Protein AF-A0A6J0TND3-F1 (afdb_monomer)

Foldseek 3Di:
DVVVLVPQFAKDKDKDDAQAFVVVVVVVVFVVVLVVVQPDDDDFADKDWDFDFDFDDDPPDTDTDTDTDIDGDPCSPCVNVPGPDDGWDKDWLDGDDRRDIGITMMGTDNNNVVSVVVVLVPDDDDDDDDDDPQFDAPQSDPPHHTPGGDDDPPDDPVNVVVVVVVVVVVVVVVVVVSPDDDDDDDPPPPPDPPPDDDDPDPDDDDPDPDPPDDDDPVVVVVVVVDDDCVVVVVVVVVVVVVVVCVVPDDDDPVVVVVVCVVVVVVPPPDDDDDDDD

Structure (mmCIF, N/CA/C/O backbone):
data_AF-A0A6J0TND3-F1
#
_entry.id   AF-A0A6J0TND3-F1
#
loop_
_atom_site.group_PDB
_atom_site.id
_atom_site.type_symbol
_atom_site.label_atom_id
_atom_site.label_alt_id
_atom_site.label_comp_id
_atom_site.label_asym_id
_atom_site.label_entity_id
_atom_site.label_seq_id
_atom_site.pdbx_PDB_ins_code
_atom_site.Cartn_x
_atom_site.Cartn_y
_atom_site.Cartn_z
_atom_site.occupancy
_atom_site.B_iso_or_equiv
_atom_site.auth_seq_id
_atom_site.auth_comp_id
_atom_site.auth_asym_id
_atom_site.auth_atom_id
_atom_site.pdbx_PDB_model_num
ATOM 1 N N . MET A 1 1 ? -19.616 -8.309 20.570 1.00 55.22 1 MET A N 1
ATOM 2 C CA . MET A 1 1 ? -19.152 -7.112 19.820 1.00 55.22 1 MET A CA 1
ATOM 3 C C . MET A 1 1 ? -17.805 -6.545 20.271 1.00 55.22 1 MET A C 1
ATOM 5 O O . MET A 1 1 ? -16.967 -6.341 19.403 1.00 55.22 1 MET A O 1
ATOM 9 N N . ARG A 1 2 ? -17.527 -6.348 21.576 1.00 55.19 2 ARG A N 1
ATOM 10 C CA . ARG A 1 2 ? -16.163 -5.983 22.038 1.00 55.19 2 ARG A CA 1
ATOM 11 C C . ARG A 1 2 ? -15.095 -6.987 21.575 1.00 55.19 2 ARG A C 1
ATOM 13 O O . ARG A 1 2 ? -14.031 -6.568 21.141 1.00 55.19 2 ARG A O 1
ATOM 20 N 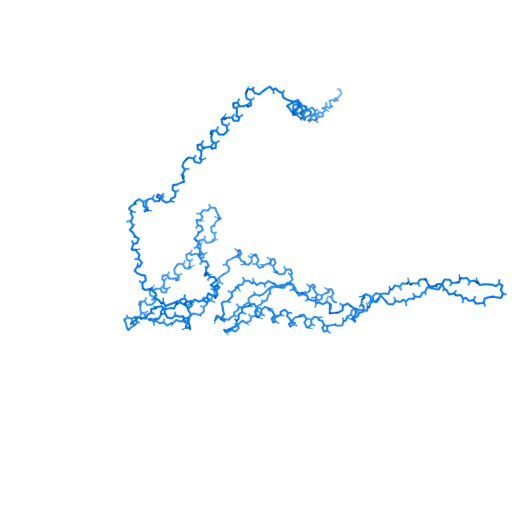N . SER A 1 3 ? -15.438 -8.280 21.556 1.00 60.22 3 SER A N 1
ATOM 21 C CA . SER A 1 3 ? -14.574 -9.345 21.025 1.00 60.22 3 SER A CA 1
ATOM 22 C C . SER A 1 3 ? -14.291 -9.211 19.517 1.00 60.22 3 SER A C 1
ATOM 24 O O . SER A 1 3 ? -13.149 -9.336 19.104 1.00 60.22 3 SER A O 1
ATOM 26 N N . ALA A 1 4 ? -15.277 -8.822 18.694 1.00 62.09 4 ALA A N 1
ATOM 27 C CA . ALA A 1 4 ? -15.072 -8.617 17.251 1.00 62.09 4 ALA A CA 1
ATOM 28 C C . ALA A 1 4 ? -14.119 -7.441 16.960 1.00 62.09 4 ALA A C 1
ATOM 30 O O . ALA A 1 4 ? -13.212 -7.553 16.140 1.00 62.09 4 ALA A O 1
ATOM 31 N N . LYS A 1 5 ? -14.256 -6.335 17.709 1.00 66.94 5 LYS A N 1
ATOM 32 C CA . LYS A 1 5 ? -13.323 -5.197 17.638 1.00 66.94 5 LYS A CA 1
ATOM 33 C C . LYS A 1 5 ? -11.923 -5.549 18.169 1.00 66.94 5 LYS A C 1
ATOM 35 O O . LYS A 1 5 ? -10.933 -4.957 17.739 1.00 66.94 5 LYS A O 1
ATOM 40 N N . ALA A 1 6 ? -11.836 -6.479 19.119 1.00 67.75 6 ALA A N 1
ATOM 41 C CA . ALA A 1 6 ? -10.575 -6.971 19.667 1.00 67.75 6 ALA A CA 1
ATOM 42 C C . ALA A 1 6 ? -9.864 -7.946 18.714 1.00 67.75 6 ALA A C 1
ATOM 44 O O . ALA A 1 6 ? -8.649 -7.853 18.571 1.00 67.75 6 ALA A O 1
ATOM 45 N N . GLY A 1 7 ? -10.613 -8.820 18.037 1.00 75.81 7 GLY A N 1
ATOM 46 C CA . GLY A 1 7 ? -10.072 -9.860 17.161 1.00 75.81 7 GLY A CA 1
ATOM 47 C C . GLY A 1 7 ? -9.572 -9.347 15.813 1.00 75.81 7 GLY A C 1
ATOM 48 O O . GLY A 1 7 ? -8.618 -9.891 15.269 1.00 75.81 7 GLY A O 1
ATOM 49 N N . LEU A 1 8 ? -10.151 -8.266 15.284 1.00 84.00 8 LEU A N 1
ATOM 50 C CA . LEU A 1 8 ? -9.802 -7.761 13.955 1.00 84.00 8 LEU A CA 1
ATOM 51 C C . LEU A 1 8 ? -8.632 -6.757 13.972 1.00 84.00 8 LEU A C 1
ATOM 53 O O . LEU A 1 8 ? -8.693 -5.679 13.383 1.00 84.00 8 LEU A O 1
ATOM 57 N N . GLN A 1 9 ? -7.569 -7.073 14.708 1.00 90.06 9 GLN A N 1
ATOM 58 C CA . GLN A 1 9 ? -6.402 -6.203 14.870 1.00 90.06 9 GLN A CA 1
ATOM 59 C C . GLN A 1 9 ? -5.159 -6.896 14.322 1.00 90.06 9 GLN A C 1
ATOM 61 O O . GLN A 1 9 ? -4.681 -7.868 14.895 1.00 90.06 9 GLN A O 1
ATOM 66 N N . GLY A 1 10 ? -4.600 -6.382 13.229 1.00 91.94 10 GLY A N 1
ATOM 67 C CA . GLY A 1 10 ? -3.456 -7.029 12.592 1.00 91.94 10 GLY A CA 1
ATOM 68 C C . GLY A 1 10 ? -3.106 -6.447 11.234 1.00 91.94 10 GLY A C 1
ATOM 69 O O . GLY A 1 10 ? -3.603 -5.384 10.864 1.00 91.94 10 GLY A O 1
ATOM 70 N N . LEU A 1 11 ? -2.230 -7.149 10.519 1.00 93.31 11 LEU A N 1
ATOM 71 C CA . LEU A 1 11 ? -1.933 -6.899 9.114 1.00 93.31 11 LEU A CA 1
ATOM 72 C C . LEU A 1 11 ? -2.541 -8.018 8.282 1.00 93.31 11 LEU A C 1
ATOM 74 O O . LEU A 1 11 ? -2.602 -9.162 8.728 1.00 93.31 11 LEU A O 1
ATOM 78 N N . PHE A 1 12 ? -2.951 -7.687 7.071 1.00 94.12 12 PHE A N 1
ATOM 79 C CA . PHE A 1 12 ? -3.437 -8.650 6.100 1.00 94.12 12 PHE A CA 1
ATOM 80 C C . PHE A 1 12 ? -3.076 -8.183 4.692 1.00 94.12 12 PHE A C 1
ATOM 82 O O . PHE A 1 12 ? -2.875 -6.994 4.433 1.00 94.12 12 PHE A O 1
ATOM 89 N N . ALA A 1 13 ? -2.949 -9.143 3.786 1.00 94.44 13 ALA A N 1
ATOM 90 C CA . ALA A 1 13 ? -2.630 -8.898 2.391 1.00 94.44 13 ALA A CA 1
ATOM 91 C C . ALA A 1 13 ? -3.914 -8.905 1.558 1.00 94.44 13 ALA A C 1
ATOM 93 O O . ALA A 1 13 ? -4.744 -9.800 1.695 1.00 94.44 13 ALA A O 1
ATOM 94 N N . VAL A 1 14 ? -4.056 -7.917 0.680 1.00 96.12 14 VAL A N 1
ATOM 95 C CA . VAL A 1 14 ? -5.139 -7.818 -0.302 1.00 96.12 14 VAL A CA 1
ATOM 96 C C . VAL A 1 14 ? -4.519 -7.739 -1.687 1.00 96.12 14 VAL A C 1
ATOM 98 O O . VAL A 1 14 ? -3.441 -7.178 -1.854 1.00 96.12 14 VAL A O 1
ATOM 101 N N . TYR A 1 15 ? -5.177 -8.291 -2.699 1.00 96.88 15 TYR A N 1
ATOM 102 C CA . TYR A 1 15 ? -4.744 -8.099 -4.077 1.00 96.88 15 TYR A CA 1
ATOM 103 C C . TYR A 1 15 ? -5.279 -6.769 -4.624 1.00 96.88 15 TYR A C 1
ATOM 105 O O . TYR A 1 15 ? -6.486 -6.531 -4.627 1.00 96.88 15 TYR A O 1
ATOM 113 N N . LYS A 1 16 ? -4.383 -5.904 -5.107 1.00 97.00 16 LYS A N 1
ATOM 114 C CA . LYS A 1 16 ? -4.737 -4.690 -5.847 1.00 97.00 16 LYS A CA 1
ATOM 115 C C . LYS A 1 16 ? -4.727 -4.989 -7.355 1.00 97.00 16 LYS A C 1
ATOM 117 O O . LYS A 1 16 ? -3.665 -5.346 -7.873 1.00 97.00 16 LYS A O 1
ATOM 122 N N . PRO A 1 17 ? -5.842 -4.777 -8.075 1.00 96.56 17 PRO A N 1
ATOM 123 C CA . PRO A 1 17 ? -5.871 -4.897 -9.530 1.00 96.56 17 PRO A CA 1
ATOM 124 C C . PRO A 1 17 ? -5.156 -3.720 -10.231 1.00 96.56 17 PRO A C 1
ATOM 126 O O . PRO A 1 17 ? -5.007 -2.638 -9.643 1.00 96.56 17 PRO A O 1
ATOM 129 N N . PRO A 1 18 ? -4.712 -3.902 -11.489 1.00 94.12 18 PRO A N 1
ATOM 130 C CA . PRO A 1 18 ? -4.129 -2.822 -12.283 1.00 94.12 18 PRO A CA 1
ATOM 131 C C . PRO A 1 18 ? -5.197 -1.781 -12.657 1.00 94.12 18 PRO A C 1
ATOM 133 O O . PRO A 1 18 ? -6.379 -2.091 -12.769 1.00 94.12 18 PRO A O 1
ATOM 136 N N . GLY A 1 19 ? -4.792 -0.525 -12.834 1.00 92.56 19 GLY A N 1
ATOM 137 C CA . GLY A 1 19 ? -5.674 0.586 -13.220 1.00 92.56 19 GLY A CA 1
ATOM 138 C C . GLY A 1 19 ? -6.470 1.217 -12.069 1.00 92.56 19 GLY A C 1
ATOM 139 O O . GLY A 1 19 ? -6.950 2.343 -12.205 1.00 92.56 19 GLY A O 1
ATOM 140 N N . VAL A 1 20 ? -6.556 0.553 -10.914 1.00 95.12 20 VAL A N 1
ATOM 141 C CA . VAL A 1 20 ? -7.251 1.055 -9.718 1.00 95.12 20 VAL A CA 1
ATOM 142 C C . VAL A 1 20 ? -6.274 1.805 -8.818 1.00 95.12 20 VAL A C 1
ATOM 144 O O . VAL A 1 20 ? -5.142 1.366 -8.610 1.00 95.12 20 VAL A O 1
ATOM 147 N N . TYR A 1 21 ? -6.683 2.943 -8.255 1.00 94.94 21 TYR A N 1
ATOM 148 C CA . TYR A 1 21 ? -5.844 3.679 -7.307 1.00 94.94 21 TYR A CA 1
ATOM 149 C C . TYR A 1 21 ? -5.906 3.033 -5.916 1.00 94.94 21 TYR A C 1
ATOM 151 O O . TYR A 1 21 ? -6.969 2.617 -5.461 1.00 94.94 21 TYR A O 1
ATOM 159 N N . TRP A 1 22 ? -4.778 2.945 -5.204 1.00 95.00 22 TRP A N 1
ATOM 160 C CA . TRP A 1 22 ? -4.697 2.195 -3.940 1.00 95.00 22 TRP A CA 1
ATOM 161 C C . TRP A 1 22 ? -5.676 2.687 -2.859 1.00 95.00 22 TRP A C 1
ATOM 163 O O . TRP A 1 22 ? -6.141 1.880 -2.053 1.00 95.00 22 TRP A O 1
ATOM 173 N N . LYS A 1 23 ? -6.028 3.986 -2.851 1.00 96.00 23 LYS A N 1
ATOM 174 C CA . LYS A 1 23 ? -7.028 4.530 -1.913 1.00 96.00 23 LYS A CA 1
ATOM 175 C C . LYS A 1 23 ? -8.395 3.888 -2.126 1.00 96.00 23 LYS A C 1
ATOM 177 O O . LYS A 1 23 ? -9.015 3.499 -1.151 1.00 96.00 23 LYS A O 1
ATOM 182 N N . GLN A 1 24 ? -8.803 3.667 -3.376 1.00 96.25 24 GLN A N 1
ATOM 183 C CA . GLN A 1 24 ? -10.081 3.019 -3.687 1.00 96.25 24 GLN A CA 1
ATOM 184 C C . GLN A 1 24 ? -10.129 1.583 -3.156 1.00 96.25 24 GLN A C 1
ATOM 186 O O . GLN A 1 24 ? -11.144 1.173 -2.609 1.00 96.25 24 GLN A O 1
ATOM 191 N N . VAL A 1 25 ? -9.025 0.830 -3.254 1.00 96.50 25 VAL A N 1
ATOM 192 C CA . VAL A 1 25 ? -8.945 -0.530 -2.689 1.00 96.50 25 VAL A CA 1
ATOM 193 C C . VAL A 1 25 ? -9.061 -0.497 -1.167 1.00 96.50 25 VAL A C 1
ATOM 195 O O . VAL A 1 25 ? -9.815 -1.275 -0.592 1.00 96.50 25 VAL A O 1
ATOM 198 N N . ARG A 1 26 ? -8.347 0.422 -0.506 1.00 95.88 26 ARG A N 1
ATOM 199 C CA . ARG A 1 26 ? -8.466 0.632 0.943 1.00 95.88 26 ARG A CA 1
ATOM 200 C C . ARG A 1 26 ? -9.912 0.966 1.323 1.00 95.88 26 ARG A C 1
ATOM 202 O O . ARG A 1 26 ? -10.461 0.327 2.208 1.00 95.88 26 ARG A O 1
ATOM 209 N N . ASP A 1 27 ? -10.529 1.922 0.643 1.00 95.38 27 ASP A N 1
ATOM 210 C CA . ASP A 1 27 ? -11.874 2.400 0.972 1.00 95.38 27 ASP A CA 1
ATOM 211 C C . ASP A 1 27 ? -12.929 1.314 0.716 1.00 95.38 27 ASP A C 1
ATOM 213 O O . ASP A 1 27 ? -13.843 1.129 1.517 1.00 95.38 27 ASP A O 1
ATOM 217 N N . ALA A 1 28 ? -12.763 0.511 -0.339 1.00 96.31 28 ALA A N 1
ATOM 218 C CA . ALA A 1 28 ? -13.595 -0.662 -0.599 1.00 96.31 28 ALA A CA 1
ATOM 219 C C . ALA A 1 28 ? -13.469 -1.720 0.511 1.00 96.31 28 ALA A C 1
ATOM 221 O O . ALA A 1 28 ? -14.466 -2.291 0.950 1.00 96.31 28 ALA A O 1
ATOM 222 N N . VAL A 1 29 ? -12.253 -1.975 1.001 1.00 95.19 29 VAL A N 1
ATOM 223 C CA . VAL A 1 29 ? -12.034 -2.902 2.120 1.00 95.19 29 VAL A CA 1
ATOM 224 C C . VAL A 1 29 ? -12.651 -2.356 3.409 1.00 95.19 29 VAL A C 1
ATOM 226 O O . VAL A 1 29 ? -13.331 -3.101 4.107 1.00 95.19 29 VAL A O 1
ATOM 229 N N . GLU A 1 30 ? -12.472 -1.068 3.712 1.00 94.56 30 GLU A N 1
ATOM 230 C CA . GLU A 1 30 ? -13.057 -0.439 4.902 1.00 94.56 30 GLU A CA 1
ATOM 231 C C . GLU A 1 30 ? -14.586 -0.485 4.870 1.00 94.56 30 GLU A C 1
ATOM 233 O O . GLU A 1 30 ? -15.213 -0.918 5.834 1.00 94.56 30 GLU A O 1
ATOM 238 N N . THR A 1 31 ? -15.194 -0.094 3.752 1.00 95.12 31 THR A N 1
ATOM 239 C CA . THR A 1 31 ? -16.656 -0.070 3.597 1.00 95.12 31 THR A CA 1
ATOM 240 C C . THR A 1 31 ? -17.272 -1.463 3.690 1.00 95.12 31 THR A C 1
ATOM 242 O O . THR A 1 31 ? -18.259 -1.638 4.409 1.00 95.12 31 THR A O 1
ATOM 245 N N . ASN A 1 32 ? -16.678 -2.471 3.045 1.00 94.69 32 ASN A N 1
ATOM 246 C CA . ASN A 1 32 ? -17.132 -3.859 3.161 1.00 94.69 32 ASN A CA 1
ATOM 247 C C . ASN A 1 32 ? -17.010 -4.372 4.597 1.00 94.69 32 ASN A C 1
ATOM 249 O O . ASN A 1 32 ? -17.949 -4.965 5.129 1.00 94.69 32 ASN A O 1
ATOM 253 N N . LEU A 1 33 ? -15.897 -4.064 5.262 1.00 91.62 33 LEU A N 1
ATOM 254 C CA . LEU A 1 33 ? -15.678 -4.454 6.645 1.00 91.62 33 LEU A CA 1
ATOM 255 C C . LEU A 1 33 ? -16.684 -3.792 7.595 1.00 91.62 33 LEU A C 1
ATOM 257 O O . LEU A 1 33 ? -17.251 -4.460 8.453 1.00 91.62 33 LEU A O 1
ATOM 261 N N . LEU A 1 34 ? -16.951 -2.494 7.434 1.00 92.00 34 LEU A N 1
ATOM 262 C CA . LEU A 1 34 ? -17.956 -1.776 8.219 1.00 92.00 34 LEU A CA 1
ATOM 263 C C . LEU A 1 34 ? -19.360 -2.331 7.973 1.00 92.00 34 LEU A C 1
ATOM 265 O O . LEU A 1 34 ? -20.126 -2.507 8.922 1.00 92.00 34 LEU A O 1
ATOM 269 N N . LYS A 1 35 ? -19.698 -2.648 6.719 1.00 92.56 35 LYS A N 1
ATOM 270 C CA . LYS A 1 35 ? -20.969 -3.285 6.362 1.00 92.56 35 LYS A CA 1
ATOM 271 C C . LYS A 1 35 ? -21.124 -4.623 7.080 1.00 92.56 35 LYS A C 1
ATOM 273 O O . LYS A 1 35 ? -22.164 -4.860 7.687 1.00 92.56 35 LYS A O 1
ATOM 278 N N . ASP A 1 36 ? -20.096 -5.465 7.067 1.00 91.44 36 ASP A N 1
ATOM 279 C CA . ASP A 1 36 ? -20.136 -6.778 7.711 1.00 91.44 36 ASP A CA 1
ATOM 280 C C . ASP A 1 36 ? -20.128 -6.683 9.242 1.00 91.44 36 ASP A C 1
ATOM 282 O O . ASP A 1 36 ? -20.901 -7.374 9.906 1.00 91.44 36 ASP A O 1
ATOM 286 N N . LEU A 1 37 ? -19.356 -5.760 9.821 1.00 87.88 37 LEU A N 1
ATOM 287 C CA . LEU A 1 37 ? -19.356 -5.505 11.264 1.00 87.88 37 LEU A CA 1
ATOM 288 C C . LEU A 1 37 ? -20.722 -5.022 11.775 1.00 87.88 37 LEU A C 1
ATOM 290 O O . LEU A 1 37 ? -21.135 -5.383 12.879 1.00 87.88 37 LEU A O 1
ATOM 294 N N . ASN A 1 38 ? -21.435 -4.230 10.975 1.00 88.56 38 ASN A N 1
ATOM 295 C CA . ASN A 1 38 ? -22.760 -3.722 11.321 1.00 88.56 38 ASN A CA 1
ATOM 296 C C . ASN A 1 38 ? -23.893 -4.744 11.106 1.00 88.56 38 ASN A C 1
ATOM 298 O O . ASN A 1 38 ? -24.977 -4.533 11.649 1.00 88.56 38 ASN A O 1
ATOM 302 N N . LYS A 1 39 ? -23.662 -5.850 10.377 1.00 88.88 39 LYS A N 1
ATOM 303 C CA . LYS A 1 39 ? -24.627 -6.964 10.256 1.00 88.88 39 LYS A CA 1
ATOM 304 C C . LYS A 1 39 ? -24.724 -7.809 11.530 1.00 88.88 39 LYS A C 1
ATOM 306 O O . LYS A 1 39 ? -25.725 -8.495 11.726 1.00 88.88 39 LYS A O 1
ATOM 311 N N . PHE A 1 40 ? -23.703 -7.802 12.392 1.00 84.88 40 PHE A N 1
ATOM 312 C CA . PHE A 1 40 ? -23.724 -8.595 13.624 1.00 84.88 40 PHE A CA 1
ATOM 313 C C . PHE A 1 40 ? -24.821 -8.130 14.593 1.00 84.88 40 PHE A C 1
ATOM 315 O O . PHE A 1 40 ? -25.139 -6.943 14.688 1.00 84.88 40 PHE A O 1
ATOM 322 N N . ARG A 1 41 ? -25.357 -9.078 15.378 1.00 75.62 41 ARG A N 1
ATOM 323 C CA . ARG A 1 41 ? -26.411 -8.813 16.369 1.00 75.62 41 ARG A CA 1
ATOM 324 C C . ARG A 1 41 ? -25.953 -7.760 17.383 1.00 75.62 41 ARG A C 1
ATOM 326 O O . ARG A 1 41 ? -24.905 -7.909 18.021 1.00 75.62 41 ARG A O 1
ATOM 333 N N . ARG A 1 42 ? -26.755 -6.702 17.527 1.00 77.19 42 ARG A N 1
ATOM 334 C CA . ARG A 1 42 ? -26.498 -5.613 18.475 1.00 77.19 42 ARG A CA 1
ATOM 335 C C . ARG A 1 42 ? -26.753 -6.078 19.917 1.00 77.19 42 ARG A C 1
ATOM 337 O O . ARG A 1 42 ? -27.648 -6.900 20.129 1.00 77.19 42 ARG A O 1
ATOM 344 N N . PRO A 1 43 ? -25.995 -5.575 20.908 1.00 77.69 43 PRO A N 1
ATOM 345 C CA . PRO A 1 43 ? -26.351 -5.728 22.312 1.00 77.69 43 PRO A CA 1
ATOM 346 C C . PRO A 1 43 ? -27.717 -5.085 22.565 1.00 77.69 43 PRO A C 1
ATOM 348 O O . PRO A 1 43 ? -28.059 -4.103 21.905 1.00 77.69 43 PRO A O 1
ATOM 351 N N . ALA A 1 44 ? -28.478 -5.623 23.518 1.00 78.25 44 ALA A N 1
ATOM 352 C CA . ALA A 1 44 ? -29.699 -4.967 23.969 1.00 78.25 44 ALA A CA 1
ATOM 353 C C . ALA A 1 44 ? -29.371 -3.560 24.519 1.00 78.25 44 ALA A C 1
ATOM 355 O O . ALA A 1 44 ? -28.307 -3.395 25.132 1.00 78.25 44 ALA A O 1
ATOM 356 N N . PRO A 1 45 ? -30.241 -2.559 24.287 1.00 82.12 45 PRO A N 1
ATOM 357 C CA . PRO A 1 45 ? -30.046 -1.210 24.807 1.00 82.12 45 PRO A CA 1
ATOM 358 C C . PRO A 1 45 ? -29.969 -1.236 26.334 1.00 82.12 45 PRO A C 1
ATOM 360 O O . PRO A 1 45 ? -30.615 -2.068 26.982 1.00 82.12 45 PRO A O 1
ATOM 363 N N . ARG A 1 46 ? -29.171 -0.336 26.923 1.00 84.25 46 ARG A N 1
ATOM 364 C CA . ARG A 1 46 ? -29.094 -0.228 28.382 1.00 84.25 46 ARG A CA 1
ATOM 365 C C . ARG A 1 46 ? -30.455 0.158 28.929 1.00 84.25 46 ARG A C 1
ATOM 367 O O . ARG A 1 46 ? -31.169 0.963 28.335 1.00 84.25 46 ARG A O 1
ATOM 374 N N . LYS A 1 47 ? -30.803 -0.408 30.073 1.00 86.00 47 LYS A N 1
ATOM 375 C CA . LYS A 1 47 ? -32.033 -0.071 30.774 1.00 86.00 47 LYS A CA 1
ATOM 376 C C . LYS A 1 47 ? -31.712 0.935 31.872 1.00 86.00 47 LYS A C 1
ATOM 378 O O . LYS A 1 47 ? -30.727 0.765 32.589 1.00 86.00 47 LYS A O 1
ATOM 383 N N . HIS A 1 48 ? -32.515 1.985 31.965 1.00 84.06 48 HIS A N 1
ATOM 384 C CA . HIS A 1 48 ? -32.475 2.941 33.062 1.00 84.06 48 HIS A CA 1
ATOM 385 C C . HIS A 1 48 ? -33.743 2.783 33.892 1.00 84.06 48 HIS A C 1
ATOM 387 O O . HIS A 1 48 ? -34.833 2.574 33.358 1.00 84.06 48 HIS A O 1
ATOM 393 N N . ILE A 1 49 ? -33.579 2.867 35.207 1.00 85.75 49 ILE A N 1
ATOM 394 C CA . ILE A 1 49 ? -34.695 2.855 36.143 1.00 85.75 49 ILE A CA 1
ATOM 395 C C . ILE A 1 49 ? -35.107 4.309 36.334 1.00 85.75 49 ILE A C 1
ATOM 397 O O . ILE A 1 49 ? -34.322 5.111 36.842 1.00 85.75 49 ILE A O 1
ATOM 401 N N . TYR A 1 50 ? -36.313 4.647 35.892 1.00 81.81 50 TYR A N 1
ATOM 402 C CA . TYR A 1 50 ? -36.917 5.949 36.137 1.00 81.81 50 TYR A CA 1
ATOM 403 C C . TYR A 1 50 ? -37.926 5.812 37.265 1.00 81.81 50 TYR A C 1
ATOM 405 O O . TYR A 1 50 ? -38.803 4.952 37.237 1.00 81.81 50 TYR A O 1
ATOM 413 N N . PHE A 1 51 ? -37.800 6.671 38.264 1.00 84.31 51 PHE A N 1
ATOM 414 C CA . PHE A 1 51 ? -38.770 6.777 39.340 1.00 84.31 51 PHE A CA 1
ATOM 415 C C . PHE A 1 51 ? -39.834 7.778 38.906 1.00 84.31 51 PHE A C 1
ATOM 417 O O . PHE A 1 51 ? -39.585 8.983 38.893 1.00 84.31 51 PHE A O 1
ATOM 424 N N . LEU A 1 52 ? -40.989 7.271 38.477 1.00 80.94 52 LEU A N 1
ATOM 425 C CA . LEU A 1 52 ? -42.107 8.104 38.054 1.00 80.94 52 LEU A CA 1
ATOM 426 C C . LEU A 1 52 ? -43.096 8.229 39.221 1.00 80.94 52 LEU A C 1
ATOM 428 O O . LEU A 1 52 ? -43.466 7.211 39.814 1.00 80.94 52 LEU A O 1
ATOM 432 N N . PRO A 1 53 ? -43.516 9.452 39.586 1.00 75.88 53 PRO A N 1
ATOM 433 C CA . PRO A 1 53 ? -44.573 9.635 40.567 1.00 75.88 53 PRO A CA 1
ATOM 434 C C . PRO A 1 53 ? -45.894 9.169 39.948 1.00 75.88 53 PRO A C 1
ATOM 436 O O . PRO A 1 53 ? -46.344 9.719 38.943 1.00 75.88 53 PRO A O 1
ATOM 439 N N . SER A 1 54 ? -46.502 8.144 40.537 1.00 66.62 54 SER A N 1
ATOM 440 C CA . SER A 1 54 ? -47.857 7.715 40.201 1.00 66.62 54 SER A CA 1
ATOM 441 C C . SER A 1 54 ? -48.807 8.236 41.276 1.00 66.62 54 SER A C 1
ATOM 443 O O . SER A 1 54 ? -48.538 8.118 42.472 1.00 66.62 54 SER A O 1
ATOM 445 N N . THR A 1 55 ? -49.895 8.879 40.863 1.00 63.66 55 THR A N 1
ATOM 446 C CA . THR A 1 55 ? -50.977 9.250 41.778 1.00 63.66 55 THR A CA 1
ATOM 447 C C . THR A 1 55 ? -51.956 8.093 41.831 1.00 63.66 55 THR A C 1
ATOM 449 O O . THR A 1 55 ? -52.630 7.825 40.835 1.00 63.66 55 THR A O 1
ATOM 452 N N . VAL A 1 56 ? -52.029 7.413 42.968 1.00 64.88 56 VAL A N 1
ATOM 453 C CA . VAL A 1 56 ? -53.085 6.434 43.230 1.00 64.88 56 VAL A CA 1
ATOM 454 C C . VAL A 1 56 ? -54.126 7.134 44.102 1.00 64.88 56 VAL A C 1
ATOM 456 O O . VAL A 1 56 ? -53.779 7.741 45.113 1.00 64.88 56 VAL A O 1
ATOM 459 N N . GLU A 1 57 ? -55.392 7.134 43.686 1.00 56.50 57 GLU A N 1
ATOM 460 C CA . GLU A 1 57 ? -56.479 7.722 44.478 1.00 56.50 57 GLU A CA 1
ATOM 461 C C . GLU A 1 57 ? -56.782 6.814 45.680 1.00 56.50 57 GLU A C 1
ATOM 463 O O . GLU A 1 57 ? -57.544 5.854 45.583 1.00 56.50 57 GLU A O 1
ATOM 468 N N . GLY A 1 58 ? -56.122 7.090 46.807 1.00 60.12 58 GLY A N 1
ATOM 469 C CA . GLY A 1 58 ? -56.448 6.542 48.123 1.00 60.12 58 GLY A CA 1
ATOM 470 C C . GLY A 1 58 ? -57.521 7.374 48.833 1.00 60.12 58 GLY A C 1
ATOM 471 O O . GLY A 1 58 ? -57.664 8.570 48.576 1.00 60.12 58 GLY A O 1
ATOM 472 N N . ALA A 1 59 ? -58.265 6.733 49.738 1.00 54.91 59 ALA A N 1
ATOM 473 C CA . ALA A 1 59 ? -59.488 7.247 50.364 1.00 54.91 59 ALA A CA 1
ATOM 474 C C . ALA A 1 59 ? -59.360 8.590 51.125 1.00 54.91 59 ALA A C 1
ATOM 476 O O . ALA A 1 59 ? -60.379 9.245 51.318 1.00 54.91 59 ALA A O 1
ATOM 477 N N . ASP A 1 60 ? -58.146 9.038 51.480 1.00 54.34 60 ASP A N 1
ATOM 478 C CA . ASP A 1 60 ? -57.904 10.233 52.314 1.00 54.34 60 ASP A CA 1
ATOM 479 C C . ASP A 1 60 ? -57.041 11.328 51.641 1.00 54.34 60 ASP A C 1
ATOM 481 O O . ASP A 1 60 ? -56.452 12.185 52.302 1.00 54.34 60 ASP A O 1
ATOM 485 N N . GLY A 1 61 ? -56.998 11.358 50.305 1.00 61.19 61 GLY A N 1
ATOM 486 C CA . GLY A 1 61 ? -56.292 12.386 49.529 1.00 61.19 61 GLY A CA 1
ATOM 487 C C . GLY A 1 61 ? -55.021 11.875 48.846 1.00 61.19 61 GLY A C 1
ATOM 488 O O . GLY A 1 61 ? -54.512 10.803 49.153 1.00 61.19 61 GLY A O 1
ATOM 489 N N . LYS A 1 62 ? -54.544 12.634 47.847 1.00 56.72 62 LYS A N 1
ATOM 490 C CA . LYS A 1 62 ? -53.517 12.223 46.868 1.00 56.72 62 LYS A CA 1
ATOM 491 C C . LYS A 1 62 ? -52.207 11.766 47.527 1.00 56.72 62 LYS A C 1
ATOM 493 O O . LYS A 1 62 ? -51.334 12.586 47.807 1.00 56.72 62 LYS A O 1
ATOM 498 N N . GLU A 1 63 ? -52.039 10.459 47.684 1.00 56.50 63 GLU A N 1
ATOM 499 C CA . GLU A 1 63 ? -50.784 9.840 48.102 1.00 56.50 63 GLU A CA 1
ATOM 500 C C . GLU A 1 63 ? -49.868 9.683 46.870 1.00 56.50 63 GLU A C 1
ATOM 502 O O . GLU A 1 63 ? -50.244 9.093 45.854 1.00 56.50 63 GLU A O 1
ATOM 507 N N . LEU A 1 64 ? -48.675 10.287 46.908 1.00 60.28 64 LEU A N 1
ATOM 508 C CA . LEU A 1 64 ? -47.698 10.216 45.815 1.00 60.28 64 LEU A CA 1
ATOM 509 C C . LEU A 1 64 ? -46.849 8.953 45.978 1.00 60.28 64 LEU A C 1
ATOM 511 O O . LEU A 1 64 ? -45.847 8.957 46.692 1.00 60.28 64 LEU A O 1
ATOM 515 N N . THR A 1 65 ? -47.225 7.869 45.302 1.00 66.50 65 THR A N 1
ATOM 516 C CA . THR A 1 65 ? -46.438 6.632 45.305 1.00 66.50 65 THR A CA 1
ATOM 517 C C . THR A 1 65 ? -45.419 6.665 44.166 1.00 66.50 65 THR A C 1
ATOM 519 O O . THR A 1 65 ? -45.765 6.767 42.986 1.00 66.50 65 THR A O 1
ATOM 522 N N . ILE A 1 66 ? -44.131 6.583 44.504 1.00 70.56 66 ILE A N 1
ATOM 523 C CA . ILE A 1 66 ? -43.047 6.536 43.517 1.00 70.56 66 ILE A CA 1
ATOM 524 C C . ILE A 1 66 ? -42.943 5.109 42.967 1.00 70.56 66 ILE A C 1
ATOM 526 O O . ILE A 1 66 ? -42.545 4.193 43.685 1.00 70.56 66 ILE A O 1
ATOM 530 N N . THR A 1 67 ? -43.254 4.912 41.684 1.00 76.19 67 THR A N 1
ATOM 531 C CA . THR A 1 67 ? -43.119 3.610 41.017 1.00 76.19 67 THR A CA 1
ATOM 532 C C . THR A 1 67 ? -41.849 3.586 40.173 1.00 76.19 67 THR A C 1
ATOM 534 O O . THR A 1 67 ? -41.656 4.394 39.260 1.00 76.19 67 THR A O 1
ATOM 537 N N . ALA A 1 68 ? -40.960 2.641 40.475 1.00 78.19 68 ALA A N 1
ATOM 538 C CA . ALA A 1 68 ? -39.766 2.393 39.678 1.00 78.19 68 ALA A CA 1
ATOM 539 C C . ALA A 1 68 ? -40.162 1.719 38.353 1.00 78.19 68 ALA A C 1
ATOM 541 O O . ALA A 1 68 ? -40.596 0.570 38.343 1.00 78.19 68 ALA A O 1
ATOM 542 N N . THR A 1 69 ? -40.015 2.430 37.235 1.00 79.00 69 THR A N 1
ATOM 543 C CA . THR A 1 69 ? -40.318 1.932 35.887 1.00 79.00 69 THR A CA 1
ATOM 544 C C . THR A 1 69 ? -39.015 1.687 35.135 1.00 79.00 69 THR A C 1
ATOM 546 O O . THR A 1 69 ? -38.160 2.568 35.029 1.00 79.00 69 THR A O 1
ATOM 549 N N . GLU A 1 70 ? -38.838 0.477 34.611 1.00 81.19 70 GLU A N 1
ATOM 550 C CA . GLU A 1 70 ? -37.662 0.123 33.820 1.00 81.19 70 GLU A CA 1
ATOM 551 C C . GLU A 1 70 ? -37.887 0.534 32.355 1.00 81.19 70 GLU A C 1
ATOM 553 O O . GLU A 1 70 ? -38.703 -0.061 31.653 1.00 81.19 70 GLU A O 1
ATOM 558 N N . GLN A 1 71 ? -37.165 1.551 31.878 1.00 80.50 71 GLN A N 1
ATOM 559 C CA . GLN A 1 71 ? -37.265 2.033 30.498 1.00 80.50 71 GLN A CA 1
ATOM 560 C C . GLN A 1 71 ? -35.935 1.835 29.767 1.00 80.50 71 GLN A C 1
ATOM 562 O O . GLN A 1 71 ? -34.852 2.099 30.295 1.00 80.50 71 GLN A O 1
ATOM 567 N N . SER A 1 72 ? -35.991 1.366 28.520 1.00 80.94 72 SER A N 1
ATOM 568 C CA . SER A 1 72 ? -34.799 1.275 27.675 1.00 80.94 72 SER A CA 1
ATOM 569 C C . SER A 1 72 ? -34.284 2.668 27.316 1.00 80.94 72 SER A C 1
ATOM 571 O O . SER A 1 72 ? -35.057 3.514 26.864 1.00 80.94 72 SER A O 1
ATOM 573 N N . SER A 1 73 ? -32.977 2.883 27.445 1.00 81.69 73 SER A N 1
ATOM 574 C CA . SER A 1 73 ? -32.307 4.104 27.008 1.00 81.69 73 SER A CA 1
ATOM 575 C C . SER A 1 73 ? -32.532 4.328 25.514 1.00 81.69 73 SER A C 1
ATOM 577 O O . SER A 1 73 ? -32.095 3.526 24.685 1.00 81.69 73 SER A O 1
ATOM 579 N N . LEU A 1 74 ? -33.184 5.436 25.160 1.00 83.06 74 LEU A N 1
ATOM 580 C CA . LEU A 1 74 ? -33.396 5.829 23.763 1.00 83.06 74 LEU A CA 1
ATOM 581 C C . LEU A 1 74 ? -32.076 6.135 23.040 1.00 83.06 74 LEU A C 1
ATOM 583 O O . LEU A 1 74 ? -31.998 5.981 21.824 1.00 83.06 74 LEU A O 1
ATOM 587 N N . VAL A 1 75 ? -31.027 6.507 23.783 1.00 82.44 75 VAL A N 1
ATOM 588 C CA . VAL A 1 75 ? -29.690 6.818 23.246 1.00 82.44 75 VAL A CA 1
ATOM 589 C C . VAL A 1 75 ? -29.068 5.607 22.548 1.00 82.44 75 VAL A C 1
ATOM 591 O O . VAL A 1 75 ? -28.416 5.754 21.517 1.00 82.44 75 VAL A O 1
ATOM 594 N N . ASP A 1 76 ? -29.310 4.406 23.074 1.00 79.44 76 ASP A N 1
ATOM 595 C CA . ASP A 1 76 ? -28.780 3.157 22.520 1.00 79.44 76 ASP A CA 1
ATOM 596 C C . ASP A 1 76 ? -29.678 2.572 21.411 1.00 79.44 76 ASP A C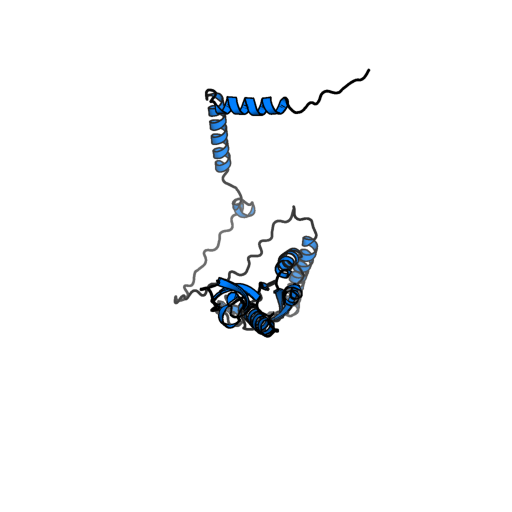 1
ATOM 598 O O . ASP A 1 76 ? -29.324 1.574 20.774 1.00 79.44 76 ASP A O 1
ATOM 602 N N . HIS A 1 77 ? -30.855 3.163 21.169 1.00 83.69 77 HIS A N 1
ATOM 603 C CA . HIS A 1 77 ? -31.807 2.654 20.190 1.00 83.69 77 HIS A CA 1
ATOM 604 C C . HIS A 1 77 ? -31.247 2.798 18.760 1.00 83.69 77 HIS A C 1
ATOM 606 O O . HIS A 1 77 ? -30.732 3.861 18.402 1.00 83.69 77 HIS A O 1
ATOM 612 N N . PRO A 1 78 ? -31.362 1.772 17.891 1.00 81.50 78 PRO A N 1
ATOM 613 C CA . PRO A 1 78 ? -30.745 1.767 16.562 1.00 81.50 78 PRO A CA 1
ATOM 614 C C . PRO A 1 78 ? -31.172 2.927 15.657 1.00 81.50 78 PRO A C 1
ATOM 616 O O . PRO A 1 78 ? -30.359 3.391 14.862 1.00 81.50 78 PRO A O 1
ATOM 619 N N . LEU A 1 79 ? -32.417 3.397 15.790 1.00 84.69 79 LEU A N 1
ATOM 620 C CA . LEU A 1 79 ? -32.941 4.529 15.014 1.00 84.69 79 LEU A CA 1
ATOM 621 C C . LEU A 1 79 ? -32.326 5.876 15.420 1.00 84.69 79 LEU A C 1
ATOM 623 O O . LEU A 1 79 ? -32.289 6.787 14.604 1.00 84.69 79 LEU A O 1
ATOM 627 N N . VAL A 1 80 ? -31.848 5.993 16.661 1.00 88.31 80 VAL A N 1
ATOM 628 C CA . VAL A 1 80 ? -31.263 7.228 17.202 1.00 88.31 80 VAL A CA 1
ATOM 629 C C . VAL A 1 80 ? -29.742 7.197 17.059 1.00 88.31 80 VAL A C 1
ATOM 631 O O . VAL A 1 80 ? -29.140 8.142 16.564 1.00 88.31 80 VAL A O 1
ATOM 634 N N . SER A 1 81 ? -29.116 6.084 17.450 1.00 83.31 81 SER A N 1
ATOM 635 C CA . SER A 1 81 ? -27.657 5.917 17.442 1.00 83.31 81 SER A CA 1
ATOM 636 C C . SER A 1 81 ? -27.075 5.674 16.042 1.00 83.31 81 SER A C 1
ATOM 638 O O . SER A 1 81 ? -25.911 5.979 15.785 1.00 83.31 81 SER A O 1
ATOM 640 N N . GLY A 1 82 ? -27.866 5.120 15.116 1.00 87.25 82 GLY A N 1
ATOM 641 C CA . GLY A 1 82 ? -27.399 4.768 13.777 1.00 87.25 82 GLY A CA 1
ATOM 642 C C . GLY A 1 82 ? -26.535 3.492 13.750 1.00 87.25 82 GLY A C 1
ATOM 643 O O . GLY A 1 82 ? -26.745 2.572 14.553 1.00 87.25 82 GLY A O 1
ATOM 644 N N . PRO A 1 83 ? -25.621 3.338 12.773 1.00 86.50 83 PRO A N 1
ATOM 645 C CA . PRO A 1 83 ? -24.711 2.195 12.698 1.00 86.50 83 PRO A CA 1
ATOM 646 C C . PRO A 1 83 ? -23.657 2.229 13.813 1.00 86.50 83 PRO A C 1
ATOM 648 O O . PRO A 1 83 ? -23.077 3.268 14.108 1.00 86.50 83 PRO A O 1
ATOM 651 N N . LEU A 1 84 ? -23.371 1.066 14.411 1.00 83.25 84 LEU A N 1
ATOM 652 C CA . LEU A 1 84 ? -22.447 0.953 15.550 1.00 83.25 84 LEU A CA 1
ATOM 653 C C . LEU A 1 84 ? -20.986 1.205 15.166 1.00 83.25 84 LEU A C 1
ATOM 655 O O . LEU A 1 84 ? -20.200 1.702 15.973 1.00 83.25 84 LEU A O 1
ATOM 659 N N . PHE A 1 85 ? -20.610 0.827 13.947 1.00 86.31 85 PHE A N 1
ATOM 660 C CA . PHE A 1 85 ? -19.285 1.062 13.393 1.00 86.31 85 PHE A CA 1
ATOM 661 C C . PHE A 1 85 ? -19.407 2.044 12.231 1.00 86.31 85 PHE A C 1
ATOM 663 O O . PHE A 1 85 ? -19.952 1.701 11.184 1.00 86.31 85 PHE A O 1
ATOM 670 N N . THR A 1 86 ? -18.902 3.262 12.425 1.00 87.62 86 THR A N 1
ATOM 671 C CA . THR A 1 86 ? -18.904 4.331 11.411 1.00 87.62 86 THR A CA 1
ATOM 672 C C . THR A 1 86 ? -17.560 4.490 10.717 1.00 87.62 86 THR A C 1
ATOM 674 O O . THR A 1 86 ? -17.511 4.830 9.543 1.00 87.62 86 THR A O 1
ATOM 677 N N . HIS A 1 87 ? -16.470 4.229 11.433 1.00 87.44 87 HIS A N 1
ATOM 678 C CA . HIS A 1 87 ? -15.107 4.356 10.935 1.00 87.44 87 HIS A CA 1
ATOM 679 C C . HIS A 1 87 ? -14.259 3.210 11.474 1.00 87.44 87 HIS A C 1
ATOM 681 O O . HIS A 1 87 ? -14.440 2.763 12.617 1.00 87.44 87 HIS A O 1
ATOM 687 N N . TRP A 1 88 ? -13.307 2.742 10.669 1.00 89.62 88 TRP A N 1
ATOM 688 C CA . TRP A 1 88 ? -12.364 1.726 11.102 1.00 89.62 88 TRP A CA 1
ATOM 689 C C . TRP A 1 88 ? -10.939 2.154 10.791 1.00 89.62 88 TRP A C 1
ATOM 691 O O . TRP A 1 88 ? -10.582 2.441 9.656 1.00 89.62 88 TRP A O 1
ATOM 701 N N . LYS A 1 89 ? -10.077 2.180 11.811 1.00 90.50 89 LYS A N 1
ATOM 702 C CA . LYS A 1 89 ? -8.691 2.610 11.623 1.00 90.50 89 LYS A CA 1
ATOM 703 C C . LYS A 1 89 ? -7.964 1.634 10.696 1.00 90.50 89 LYS A C 1
ATOM 705 O O . LYS A 1 89 ? -7.581 0.548 11.136 1.00 90.50 89 LYS A O 1
ATOM 710 N N . MET A 1 90 ? -7.737 2.049 9.452 1.00 93.12 90 MET A N 1
ATOM 711 C CA . MET A 1 90 ? -6.948 1.303 8.479 1.00 93.12 90 MET A CA 1
ATOM 712 C C . MET A 1 90 ? -5.651 2.021 8.118 1.00 93.12 90 MET A C 1
ATOM 714 O O . MET A 1 90 ? -5.628 3.222 7.860 1.00 93.12 90 MET A O 1
ATOM 718 N N . GLY A 1 91 ? -4.559 1.266 8.094 1.00 92.75 91 GLY A N 1
ATOM 719 C CA . GLY A 1 91 ? -3.250 1.703 7.631 1.00 92.75 91 GLY A CA 1
ATOM 720 C C . GLY A 1 91 ? -2.861 0.993 6.341 1.00 92.75 91 GLY A C 1
ATOM 721 O O . GLY A 1 91 ? -3.342 -0.101 6.051 1.00 92.75 91 GLY A O 1
ATOM 722 N N . VAL A 1 92 ? -1.961 1.614 5.587 1.00 93.25 92 VAL A N 1
ATOM 723 C CA . VAL A 1 92 ? -1.434 1.084 4.328 1.00 93.25 92 VAL A CA 1
ATOM 724 C C . VAL A 1 92 ? 0.072 0.926 4.465 1.00 93.25 92 VAL A C 1
ATOM 726 O O . VAL A 1 92 ? 0.740 1.875 4.869 1.00 93.25 92 VAL A O 1
ATOM 729 N N . GLY A 1 93 ? 0.599 -0.254 4.142 1.00 88.88 93 GLY A N 1
ATOM 730 C CA . GLY A 1 93 ? 2.038 -0.515 4.217 1.00 88.88 93 GLY A CA 1
ATOM 731 C C . GLY A 1 93 ? 2.811 0.081 3.045 1.00 88.88 93 GLY A C 1
ATOM 732 O O . GLY A 1 93 ? 3.707 0.898 3.237 1.00 88.88 93 GLY A O 1
ATOM 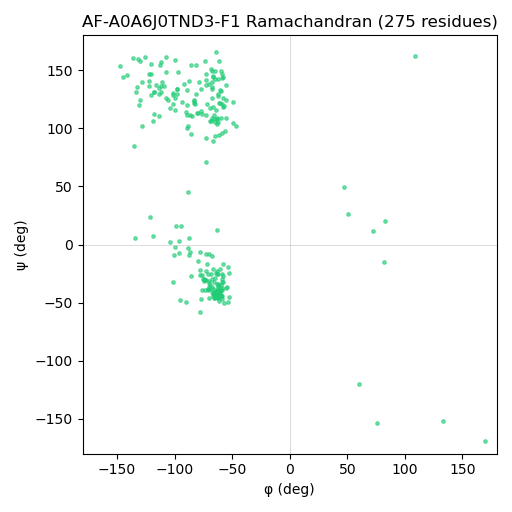733 N N . HIS A 1 94 ? 2.450 -0.304 1.821 1.00 88.25 94 HIS A N 1
ATOM 734 C CA . HIS A 1 94 ? 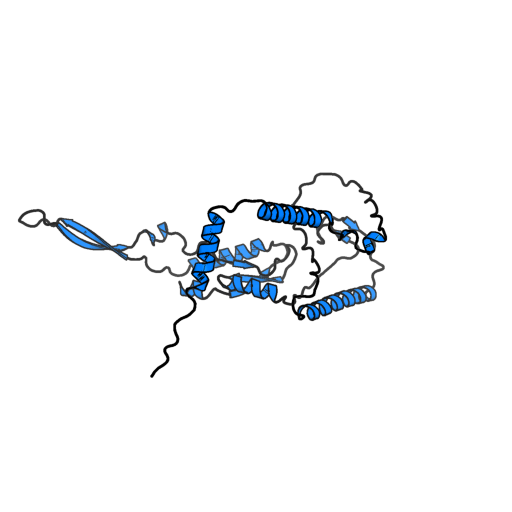3.062 0.218 0.601 1.00 88.25 94 HIS A CA 1
ATOM 735 C C . HIS A 1 94 ? 2.010 0.840 -0.305 1.00 88.25 94 HIS A C 1
ATOM 737 O O . HIS A 1 94 ? 0.952 0.253 -0.510 1.00 88.25 94 HIS A O 1
ATOM 743 N N . ARG A 1 95 ? 2.307 2.006 -0.879 1.00 91.19 95 ARG A N 1
ATOM 744 C CA . ARG A 1 95 ? 1.427 2.672 -1.840 1.00 91.19 95 ARG A CA 1
ATOM 745 C C . ARG A 1 95 ? 1.787 2.173 -3.232 1.00 91.19 95 ARG A C 1
ATOM 747 O O . ARG A 1 95 ? 2.799 2.571 -3.787 1.00 91.19 95 ARG A O 1
ATOM 754 N N . LEU A 1 96 ? 0.990 1.239 -3.742 1.00 91.69 96 LEU A N 1
ATOM 755 C CA . LEU A 1 96 ? 1.128 0.747 -5.108 1.00 91.69 96 LEU A CA 1
ATOM 756 C C . LEU A 1 96 ? 0.551 1.773 -6.093 1.00 91.69 96 LEU A C 1
ATOM 758 O O . LEU A 1 96 ? -0.575 2.247 -5.908 1.00 91.69 96 LEU A O 1
ATOM 762 N N . ASP A 1 97 ? 1.292 2.060 -7.162 1.00 90.44 97 ASP A N 1
ATOM 763 C CA . ASP A 1 97 ? 0.871 2.970 -8.229 1.00 90.44 97 ASP A CA 1
ATOM 764 C C . ASP A 1 97 ? -0.386 2.470 -8.935 1.00 90.44 97 ASP A C 1
ATOM 766 O O . ASP A 1 97 ? -0.672 1.268 -8.943 1.00 90.44 97 ASP A O 1
ATOM 770 N N . LYS A 1 98 ? -1.122 3.375 -9.589 1.00 91.38 98 LYS A N 1
ATOM 771 C CA . LYS A 1 98 ? -2.396 3.062 -10.256 1.00 91.38 98 LYS A CA 1
ATOM 772 C C . LYS A 1 98 ? -2.271 1.886 -11.230 1.00 91.38 98 LYS A C 1
ATOM 774 O O . LYS A 1 98 ? -3.090 0.975 -11.173 1.00 91.38 98 LYS A O 1
ATOM 779 N N . LYS A 1 99 ? -1.223 1.855 -12.058 1.00 89.75 99 LYS A N 1
ATOM 780 C CA . LYS A 1 99 ? -0.997 0.793 -13.057 1.00 89.75 99 LYS A CA 1
ATOM 781 C C . LYS A 1 99 ? -0.445 -0.505 -12.481 1.00 89.75 99 LYS A C 1
ATOM 783 O O . LYS A 1 99 ? -0.673 -1.567 -13.050 1.00 89.75 99 LYS A O 1
ATOM 788 N N . SER A 1 100 ? 0.255 -0.427 -11.353 1.00 91.94 100 SER A N 1
ATOM 789 C CA . SER A 1 100 ? 0.799 -1.614 -10.701 1.00 91.94 100 SER A CA 1
ATOM 790 C C . SER A 1 100 ? -0.319 -2.507 -10.153 1.00 91.94 100 SER A C 1
ATOM 792 O O . SER A 1 100 ? -1.387 -2.031 -9.758 1.00 91.94 100 SER A O 1
ATOM 794 N N . SER A 1 101 ? -0.067 -3.810 -10.119 1.00 94.81 101 SER A N 1
ATOM 795 C CA . SER A 1 101 ? -0.955 -4.799 -9.513 1.00 94.81 101 SER A CA 1
ATOM 796 C C . SER A 1 101 ? -0.160 -5.721 -8.599 1.00 94.81 101 SER A C 1
ATOM 798 O O . SER A 1 101 ? 1.062 -5.816 -8.726 1.00 94.81 101 SER A O 1
ATOM 800 N N . GLY A 1 102 ? -0.842 -6.383 -7.667 1.00 95.94 102 GLY A N 1
ATOM 801 C CA . GLY A 1 102 ? -0.213 -7.365 -6.789 1.00 95.94 102 GLY A CA 1
ATOM 802 C C . GLY A 1 102 ? -0.576 -7.198 -5.323 1.00 95.94 102 GLY A C 1
ATOM 803 O O . GLY A 1 102 ? -1.663 -6.734 -4.978 1.00 95.94 102 GLY A O 1
ATOM 804 N N . VAL A 1 103 ? 0.343 -7.626 -4.460 1.00 95.69 103 VAL A N 1
ATOM 805 C CA . VAL A 1 103 ? 0.128 -7.684 -3.014 1.00 95.69 103 VAL A CA 1
ATOM 806 C C . VAL A 1 103 ? 0.111 -6.278 -2.418 1.00 95.69 103 VAL A C 1
ATOM 808 O O . VAL A 1 103 ? 1.086 -5.531 -2.485 1.00 95.69 103 VAL A O 1
ATOM 811 N N . PHE A 1 104 ? -1.003 -5.940 -1.786 1.00 95.50 104 PHE A N 1
ATOM 812 C CA . PHE A 1 104 ? -1.255 -4.682 -1.110 1.00 95.50 104 PHE A CA 1
ATOM 813 C C . PHE A 1 104 ? -1.512 -4.950 0.371 1.00 95.50 104 PHE A C 1
ATOM 815 O O . PHE A 1 104 ? -2.544 -5.495 0.763 1.00 95.50 104 PHE A O 1
ATOM 822 N N . VAL A 1 105 ? -0.530 -4.606 1.203 1.00 94.62 105 VAL A N 1
ATOM 823 C CA . VAL A 1 105 ? -0.584 -4.865 2.646 1.00 94.62 105 VAL A CA 1
ATOM 824 C C . VAL A 1 105 ? -1.366 -3.758 3.342 1.00 94.62 105 VAL A C 1
ATOM 826 O O . VAL A 1 105 ? -0.987 -2.582 3.291 1.00 94.62 105 VAL A O 1
ATOM 829 N N . LEU A 1 106 ? -2.428 -4.159 4.032 1.00 95.25 106 LEU A N 1
ATOM 830 C CA . LEU A 1 106 ? -3.264 -3.307 4.864 1.00 95.25 106 LEU A CA 1
ATOM 831 C C . LEU A 1 106 ? -3.102 -3.687 6.332 1.00 95.25 106 LEU A C 1
ATOM 833 O O . LEU A 1 106 ? -2.766 -4.819 6.676 1.00 95.25 106 LEU A O 1
ATOM 837 N N . ALA A 1 107 ? -3.361 -2.730 7.214 1.00 94.81 107 ALA A N 1
ATOM 838 C CA . ALA A 1 107 ? -3.406 -2.975 8.644 1.00 94.81 107 ALA A CA 1
ATOM 839 C C . ALA A 1 107 ? -4.697 -2.446 9.252 1.00 94.81 107 ALA A C 1
ATOM 841 O O . ALA A 1 107 ? -5.133 -1.348 8.926 1.00 94.81 107 ALA A O 1
ATOM 842 N N . ALA A 1 108 ? -5.270 -3.206 10.176 1.00 93.44 108 ALA A N 1
ATOM 843 C CA . ALA A 1 108 ? -6.510 -2.893 10.868 1.00 93.44 108 ALA A CA 1
ATOM 844 C C . ALA A 1 108 ? -6.260 -2.598 12.355 1.00 93.44 108 ALA A C 1
ATOM 846 O O . ALA A 1 108 ? -5.521 -3.311 13.045 1.00 93.44 108 ALA A O 1
ATOM 847 N N . GLY A 1 109 ? -6.906 -1.552 12.873 1.00 91.06 109 GLY A N 1
ATOM 848 C CA . GLY A 1 109 ? -6.931 -1.220 14.294 1.00 91.06 109 GLY A CA 1
ATOM 849 C C . GLY A 1 109 ? -5.537 -0.964 14.870 1.00 91.06 109 GLY A C 1
ATOM 850 O O . GLY A 1 109 ? -4.825 -0.059 14.439 1.00 91.06 109 GLY A O 1
ATOM 851 N N . LYS A 1 110 ? -5.129 -1.760 15.868 1.00 89.25 110 LYS A N 1
ATOM 852 C CA . LYS A 1 110 ? -3.792 -1.647 16.482 1.00 89.25 110 LYS A CA 1
ATOM 853 C C . LYS A 1 110 ? -2.663 -2.135 15.566 1.00 89.25 110 LYS A C 1
ATOM 855 O O . LYS A 1 110 ? -1.514 -1.757 15.788 1.00 89.25 110 LYS A O 1
ATOM 860 N N . GLY A 1 111 ? -2.977 -2.901 14.517 1.00 88.31 111 GLY A N 1
ATOM 861 C CA . GLY A 1 111 ? -2.006 -3.359 13.522 1.00 88.31 111 GLY A CA 1
ATOM 862 C C . GLY A 1 111 ? -1.310 -2.217 12.780 1.00 88.31 111 GLY A C 1
ATOM 863 O O . GLY A 1 111 ? -0.202 -2.399 12.291 1.00 88.31 111 GLY A O 1
ATOM 864 N N . THR A 1 112 ? -1.888 -1.009 12.759 1.00 90.56 112 THR A N 1
ATOM 865 C CA . THR A 1 112 ? -1.240 0.152 12.132 1.00 90.56 112 THR A CA 1
ATOM 866 C C . THR A 1 112 ? 0.085 0.524 12.793 1.00 90.56 112 THR A C 1
ATOM 868 O O . THR A 1 112 ? 0.926 1.119 12.136 1.00 90.56 112 THR A O 1
ATOM 871 N N . LYS A 1 113 ? 0.286 0.188 14.077 1.00 90.19 113 LYS A N 1
ATOM 872 C CA . LYS A 1 113 ? 1.574 0.401 14.759 1.00 90.19 113 LYS A CA 1
ATOM 873 C C . LYS A 1 113 ? 2.662 -0.493 14.163 1.00 90.19 113 LYS A C 1
ATOM 875 O O . LYS A 1 113 ? 3.730 -0.003 13.830 1.00 90.19 113 LYS A O 1
ATOM 880 N N . LYS A 1 114 ? 2.322 -1.758 13.898 1.00 89.12 114 LYS A N 1
ATOM 881 C CA . LYS A 1 114 ? 3.225 -2.729 13.272 1.00 89.12 114 LYS A CA 1
ATOM 882 C C . LYS A 1 114 ? 3.636 -2.339 11.849 1.00 89.12 114 LYS A C 1
ATOM 884 O O . LYS A 1 114 ? 4.681 -2.775 11.398 1.00 89.12 114 LYS A O 1
ATOM 889 N N . LEU A 1 115 ? 2.861 -1.511 11.136 1.00 89.62 115 LEU A N 1
ATOM 890 C CA . LEU A 1 115 ? 3.288 -0.996 9.825 1.00 89.62 115 LEU A CA 1
ATOM 891 C C . LEU A 1 115 ? 4.548 -0.134 9.920 1.00 89.62 115 LEU A C 1
ATOM 893 O O . LEU A 1 115 ? 5.350 -0.156 8.992 1.00 89.62 115 LEU A O 1
ATOM 897 N N . VAL A 1 116 ? 4.713 0.608 11.019 1.00 85.75 116 VAL A N 1
ATOM 898 C CA . VAL A 1 116 ? 5.915 1.414 11.260 1.00 85.75 116 VAL A CA 1
ATOM 899 C C . VAL A 1 116 ? 7.113 0.488 11.436 1.00 85.75 116 VAL A C 1
ATOM 901 O O . VAL A 1 116 ? 8.118 0.661 10.757 1.00 85.75 116 VAL A O 1
ATOM 904 N N . ASP A 1 117 ? 6.956 -0.562 12.242 1.00 86.69 117 ASP A N 1
ATOM 905 C CA . ASP A 1 117 ? 7.990 -1.578 12.452 1.00 86.69 117 ASP A CA 1
ATOM 906 C C . ASP A 1 117 ? 8.336 -2.302 11.140 1.00 86.69 117 ASP A C 1
ATOM 908 O O . ASP A 1 117 ? 9.505 -2.447 10.799 1.00 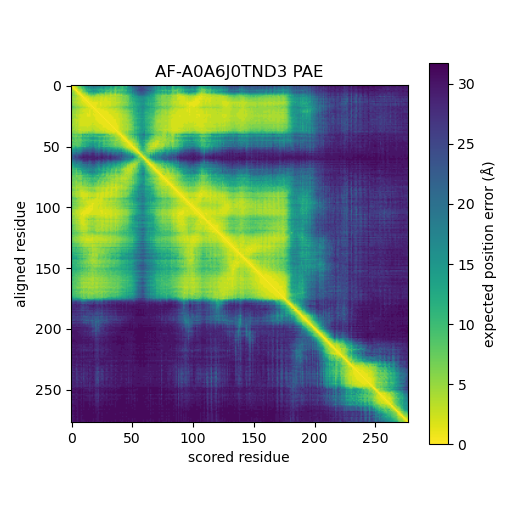86.69 117 ASP A O 1
ATOM 912 N N . CYS A 1 118 ? 7.329 -2.687 10.345 1.00 85.38 118 CYS A N 1
ATOM 913 C CA . CYS A 1 118 ? 7.527 -3.295 9.028 1.00 85.38 118 CYS A CA 1
ATOM 914 C C . CYS A 1 118 ? 8.239 -2.359 8.041 1.00 85.38 118 CYS A C 1
ATOM 916 O O . CYS A 1 118 ? 8.973 -2.825 7.171 1.00 85.38 118 CYS A O 1
ATOM 918 N N . HIS A 1 119 ? 7.999 -1.050 8.138 1.00 82.88 119 HIS A N 1
ATOM 919 C CA . HIS A 1 119 ? 8.683 -0.061 7.315 1.00 82.88 119 HIS A CA 1
ATOM 920 C C . HIS A 1 119 ? 10.157 0.059 7.716 1.00 82.88 119 HIS A C 1
ATOM 922 O O . HIS A 1 119 ? 11.023 -0.004 6.845 1.00 82.88 119 HIS A O 1
ATOM 928 N N . SER A 1 120 ? 10.433 0.150 9.019 1.00 80.19 120 SER A N 1
ATOM 929 C CA . SER A 1 120 ? 11.789 0.199 9.578 1.00 80.19 120 SER A CA 1
ATOM 930 C C . SER A 1 120 ? 12.578 -1.094 9.351 1.00 80.19 120 SER A C 1
ATOM 932 O O . SER A 1 120 ? 13.795 -1.051 9.222 1.00 80.19 120 SER A O 1
ATOM 934 N N . ALA A 1 121 ? 11.901 -2.241 9.254 1.00 82.00 121 ALA A N 1
ATOM 935 C CA . ALA A 1 121 ? 12.523 -3.534 8.969 1.00 82.00 121 ALA A CA 1
ATOM 936 C C . ALA A 1 121 ? 12.999 -3.692 7.512 1.00 82.00 121 ALA A C 1
ATOM 938 O O . ALA A 1 121 ? 13.646 -4.687 7.199 1.00 82.00 121 ALA A O 1
ATOM 939 N N . HIS A 1 122 ? 12.672 -2.751 6.614 1.00 76.56 122 HIS A N 1
ATOM 940 C CA . HIS A 1 122 ? 13.119 -2.746 5.216 1.00 76.56 122 HIS A CA 1
ATOM 941 C C . HIS A 1 122 ? 12.958 -4.096 4.491 1.00 76.56 122 HIS A C 1
ATOM 943 O O . HIS A 1 122 ? 13.873 -4.577 3.823 1.00 76.56 122 HIS A O 1
ATOM 949 N N . PHE A 1 123 ? 11.770 -4.705 4.589 1.00 82.94 123 PHE A N 1
ATOM 950 C CA . PHE A 1 123 ? 11.501 -5.986 3.933 1.00 82.94 123 PHE A CA 1
ATOM 951 C C . PHE A 1 123 ? 11.779 -5.954 2.428 1.00 82.94 123 PHE A C 1
ATOM 953 O O . PHE A 1 123 ? 11.373 -5.024 1.721 1.00 82.94 123 PHE A O 1
ATOM 960 N N . THR A 1 124 ? 12.410 -7.020 1.935 1.00 85.81 124 THR A N 1
ATOM 961 C CA . THR A 1 124 ? 12.629 -7.241 0.506 1.00 85.81 124 THR A CA 1
ATOM 962 C C . THR A 1 124 ? 11.290 -7.322 -0.221 1.00 85.81 124 THR A C 1
ATOM 964 O O . THR A 1 124 ? 10.367 -8.013 0.209 1.00 85.81 124 THR A O 1
ATOM 967 N N . ARG A 1 125 ? 11.181 -6.601 -1.339 1.00 87.00 125 ARG A N 1
ATOM 968 C CA . ARG A 1 125 ? 9.992 -6.592 -2.194 1.00 87.00 125 ARG A CA 1
ATOM 969 C C . ARG A 1 125 ? 10.364 -7.113 -3.569 1.00 87.00 125 ARG A C 1
ATOM 971 O O . ARG A 1 125 ? 11.327 -6.637 -4.166 1.00 87.00 125 ARG A O 1
ATOM 978 N N . THR A 1 126 ? 9.572 -8.050 -4.066 1.00 91.31 126 THR A N 1
ATOM 979 C CA . THR A 1 126 ? 9.770 -8.662 -5.379 1.00 91.31 126 THR A CA 1
ATOM 980 C C . THR A 1 126 ? 8.727 -8.120 -6.341 1.00 91.31 126 THR A C 1
ATOM 982 O O . THR A 1 126 ? 7.529 -8.213 -6.079 1.00 91.31 126 THR A O 1
ATOM 985 N N . TYR A 1 127 ? 9.184 -7.566 -7.461 1.00 91.50 127 TYR A N 1
ATOM 986 C CA . TYR A 1 127 ? 8.326 -7.023 -8.509 1.00 91.50 127 TYR A CA 1
ATOM 987 C C . TYR A 1 127 ? 8.615 -7.727 -9.829 1.00 91.50 127 TYR A C 1
ATOM 989 O O . TYR A 1 127 ? 9.768 -7.992 -10.157 1.00 91.50 127 TYR A O 1
ATOM 997 N N . THR A 1 128 ? 7.565 -7.997 -10.603 1.00 93.94 128 THR A N 1
ATOM 998 C CA . THR A 1 128 ? 7.699 -8.385 -12.011 1.00 93.94 128 THR A CA 1
ATOM 999 C C . THR A 1 128 ? 7.429 -7.153 -12.858 1.00 93.94 128 THR A C 1
ATOM 1001 O O . THR A 1 128 ? 6.324 -6.613 -12.823 1.00 93.94 128 THR A O 1
ATOM 1004 N N . VAL A 1 129 ? 8.439 -6.691 -13.591 1.00 91.00 129 VAL A N 1
ATOM 1005 C CA . VAL A 1 129 ? 8.361 -5.476 -14.410 1.00 91.00 129 VAL A CA 1
ATOM 1006 C C . VAL A 1 129 ? 8.357 -5.865 -15.882 1.00 91.00 129 VAL A C 1
ATOM 1008 O O . VAL A 1 129 ? 9.128 -6.723 -16.306 1.00 91.00 129 VAL A O 1
ATOM 1011 N N . ARG A 1 130 ? 7.485 -5.229 -16.665 1.00 90.81 130 ARG A N 1
ATOM 1012 C CA . ARG A 1 130 ? 7.486 -5.301 -18.128 1.00 90.81 130 ARG A CA 1
ATOM 1013 C C . ARG A 1 130 ? 7.735 -3.901 -18.666 1.00 90.81 130 ARG A C 1
ATOM 1015 O O . ARG A 1 130 ? 7.094 -2.958 -18.210 1.00 90.81 130 ARG A O 1
ATOM 1022 N N . GLY A 1 131 ? 8.665 -3.781 -19.603 1.00 90.00 131 GLY A N 1
ATOM 1023 C CA . GLY A 1 131 ? 9.041 -2.514 -20.222 1.00 90.00 131 GLY A CA 1
ATOM 1024 C C . GLY A 1 131 ? 9.044 -2.622 -21.741 1.00 90.00 131 GLY A C 1
ATOM 1025 O O . GLY A 1 131 ? 9.151 -3.717 -22.291 1.00 90.00 131 GLY A O 1
ATOM 1026 N N . LEU A 1 132 ? 8.919 -1.473 -22.400 1.00 91.06 132 LEU A N 1
ATOM 1027 C CA . LEU A 1 132 ? 9.049 -1.325 -23.847 1.00 91.06 132 LEU A CA 1
ATOM 1028 C C . LEU A 1 132 ? 10.317 -0.520 -24.132 1.00 91.06 132 LEU A C 1
ATOM 1030 O O . LEU A 1 132 ? 10.521 0.535 -23.533 1.00 91.06 132 LEU A O 1
ATOM 1034 N N . PHE A 1 133 ? 11.160 -1.005 -25.040 1.00 92.44 133 PHE A N 1
ATOM 1035 C CA . PHE A 1 133 ? 12.365 -0.286 -25.452 1.00 92.44 133 PHE A CA 1
ATOM 1036 C C . PHE A 1 133 ? 12.054 0.791 -26.498 1.00 92.44 133 PHE A C 1
ATOM 1038 O O . PHE A 1 133 ? 11.065 0.702 -27.225 1.00 92.44 133 PHE A O 1
ATOM 1045 N N . GLY A 1 134 ? 12.903 1.821 -26.568 1.00 92.25 134 GLY A N 1
ATOM 1046 C CA . GLY A 1 134 ? 12.788 2.895 -27.561 1.00 92.25 134 GLY A CA 1
ATOM 1047 C C . GLY A 1 134 ? 11.636 3.877 -27.326 1.00 92.25 134 GLY A C 1
ATOM 1048 O O . GLY A 1 134 ? 11.325 4.670 -28.212 1.00 92.25 134 GLY A O 1
ATOM 1049 N N . LYS A 1 135 ? 10.984 3.836 -26.156 1.00 92.75 135 LYS A N 1
ATOM 1050 C CA . LYS A 1 135 ? 9.902 4.750 -25.771 1.00 92.75 135 LYS A CA 1
ATOM 1051 C C . LYS A 1 135 ? 10.161 5.311 -24.374 1.00 92.75 135 LYS A C 1
ATOM 1053 O O . LYS A 1 135 ? 10.192 4.550 -23.411 1.00 92.75 135 LYS A O 1
ATOM 1058 N N . ALA A 1 136 ? 10.281 6.629 -24.262 1.00 92.75 136 ALA A N 1
ATOM 1059 C CA . ALA A 1 136 ? 10.349 7.335 -22.989 1.00 92.75 136 ALA A CA 1
ATOM 1060 C C . ALA A 1 136 ? 9.109 8.216 -22.811 1.00 92.75 136 ALA A C 1
ATOM 1062 O O . ALA A 1 136 ? 8.738 8.990 -23.697 1.00 92.75 136 ALA A O 1
ATOM 1063 N N . THR A 1 137 ? 8.462 8.091 -21.660 1.00 92.88 137 THR A N 1
ATOM 1064 C CA . THR A 1 137 ? 7.263 8.851 -21.285 1.00 92.88 137 THR A CA 1
ATOM 1065 C C . THR A 1 137 ? 7.521 9.661 -20.026 1.00 92.88 137 THR A C 1
ATOM 1067 O O . THR A 1 137 ? 8.340 9.247 -19.208 1.00 92.88 137 THR A O 1
ATOM 1070 N N . ASP A 1 138 ? 6.771 10.738 -19.834 1.00 92.06 138 ASP A N 1
ATOM 1071 C CA . ASP A 1 138 ? 6.806 11.590 -18.637 1.00 92.06 138 ASP A CA 1
ATOM 1072 C C . ASP A 1 138 ? 6.615 10.835 -17.319 1.00 92.06 138 ASP A C 1
ATOM 1074 O O . ASP A 1 138 ? 7.450 10.936 -16.423 1.00 92.06 138 ASP A O 1
ATOM 1078 N N . ASP A 1 139 ? 5.585 9.999 -17.240 1.00 86.50 139 ASP A N 1
ATOM 1079 C CA . ASP A 1 139 ? 5.201 9.301 -16.011 1.00 86.50 139 ASP A CA 1
ATOM 1080 C C . ASP A 1 139 ? 5.802 7.890 -15.913 1.00 86.50 139 ASP A C 1
ATOM 1082 O O . ASP A 1 139 ? 5.300 7.043 -15.170 1.00 86.50 139 ASP A O 1
ATOM 1086 N N . PHE A 1 140 ? 6.827 7.586 -16.723 1.00 84.50 140 PHE A N 1
ATOM 1087 C CA . PHE A 1 140 ? 7.437 6.246 -16.846 1.00 84.50 140 PHE A CA 1
ATOM 1088 C C . PHE A 1 140 ? 6.423 5.114 -17.087 1.00 84.50 140 PHE A C 1
ATOM 1090 O O . PHE A 1 140 ? 6.638 3.955 -16.727 1.00 84.50 140 PHE A O 1
ATOM 1097 N N . SER A 1 141 ? 5.286 5.458 -17.685 1.00 84.12 141 SER A N 1
ATOM 1098 C CA . SER A 1 141 ? 4.133 4.594 -17.822 1.00 84.12 141 SER A CA 1
ATOM 1099 C C . SER A 1 141 ? 3.798 4.399 -19.298 1.00 84.12 141 SER A C 1
ATOM 1101 O O . SER A 1 141 ? 3.952 5.299 -20.112 1.00 84.12 141 SER A O 1
ATOM 1103 N N . ASP A 1 142 ? 3.294 3.228 -19.669 1.00 84.38 142 ASP A N 1
ATOM 1104 C CA . ASP A 1 142 ? 3.009 2.865 -21.066 1.00 84.38 142 ASP A CA 1
ATOM 1105 C C . ASP A 1 142 ? 2.090 3.854 -21.817 1.00 84.38 142 ASP A C 1
ATOM 1107 O O . ASP A 1 142 ? 2.315 4.119 -23.001 1.00 84.38 142 ASP A O 1
ATOM 1111 N N . THR A 1 143 ? 1.095 4.424 -21.131 1.00 86.06 143 THR A N 1
ATOM 1112 C CA . THR A 1 143 ? 0.146 5.430 -21.657 1.00 86.06 143 THR A CA 1
ATOM 1113 C C . THR A 1 143 ? 0.524 6.885 -21.357 1.00 86.06 143 THR A C 1
ATOM 1115 O O . THR A 1 143 ? -0.278 7.765 -21.657 1.00 86.06 143 THR A O 1
ATOM 1118 N N . GLY A 1 144 ? 1.669 7.141 -20.716 1.00 85.69 144 GLY A N 1
ATOM 1119 C CA . GLY A 1 144 ? 2.122 8.505 -20.422 1.00 85.69 144 GLY A CA 1
ATOM 1120 C C . GLY A 1 144 ? 2.402 9.299 -21.700 1.00 85.69 144 GLY A C 1
ATOM 1121 O O . GLY A 1 144 ? 2.514 8.725 -22.794 1.00 85.69 144 GLY A O 1
ATOM 1122 N N . LYS A 1 145 ? 2.531 10.621 -21.576 1.00 92.38 145 LYS A N 1
ATOM 1123 C CA . LYS A 1 145 ? 2.877 11.484 -22.706 1.00 92.38 145 LYS A CA 1
ATOM 1124 C C . LYS A 1 145 ? 4.254 11.085 -23.220 1.00 92.38 145 LYS A C 1
ATOM 1126 O O . LYS A 1 145 ? 5.210 10.964 -22.457 1.00 92.38 145 LYS A O 1
ATOM 1131 N N . LEU A 1 146 ? 4.356 10.874 -24.529 1.00 93.50 146 LEU A N 1
ATOM 1132 C CA . LEU A 1 146 ? 5.624 10.546 -25.169 1.00 93.50 146 LEU A CA 1
ATOM 1133 C C . LEU A 1 146 ? 6.564 11.753 -25.081 1.00 93.50 146 LEU A C 1
ATOM 1135 O O . LEU A 1 146 ? 6.253 12.812 -25.623 1.00 93.50 146 LEU A O 1
ATOM 1139 N N . ILE A 1 147 ? 7.699 11.571 -24.412 1.00 94.25 147 ILE A N 1
ATOM 1140 C CA . ILE A 1 147 ? 8.786 12.554 -24.372 1.00 94.25 147 ILE A CA 1
ATOM 1141 C C . ILE A 1 147 ? 9.752 12.276 -25.516 1.00 94.25 147 ILE A C 1
ATOM 1143 O O . ILE A 1 147 ? 10.091 13.179 -26.275 1.00 94.25 147 ILE A O 1
ATOM 1147 N N . GLU A 1 148 ? 10.180 11.022 -25.655 1.00 91.56 148 GLU A N 1
ATOM 1148 C CA . GLU A 1 148 ? 11.226 10.647 -26.601 1.00 91.56 148 GLU A CA 1
ATOM 1149 C C . GLU A 1 148 ? 10.956 9.262 -27.186 1.00 91.56 148 GLU A C 1
ATOM 1151 O O . GLU A 1 148 ? 10.445 8.360 -26.513 1.00 91.56 148 GLU A O 1
ATOM 1156 N N . LYS A 1 149 ? 11.304 9.091 -28.462 1.00 94.94 149 LYS A N 1
ATOM 1157 C CA . LYS A 1 149 ? 11.236 7.812 -29.162 1.00 94.94 149 LYS A CA 1
ATOM 1158 C C . LYS A 1 149 ? 12.531 7.589 -29.927 1.00 94.94 149 LYS A C 1
ATOM 1160 O O . LYS A 1 149 ? 12.961 8.461 -30.673 1.00 94.94 149 LYS A O 1
ATOM 1165 N N . THR A 1 150 ? 13.116 6.411 -29.770 1.00 94.38 150 THR A N 1
ATOM 1166 C CA . THR A 1 150 ? 14.395 6.035 -30.381 1.00 94.38 150 THR A CA 1
ATOM 1167 C C . THR A 1 150 ? 14.330 4.622 -30.957 1.00 94.38 150 THR A C 1
ATOM 1169 O O . THR A 1 150 ? 13.451 3.824 -30.621 1.00 94.38 150 THR A O 1
ATOM 1172 N N . THR A 1 151 ? 15.242 4.308 -31.875 1.00 95.31 151 THR A N 1
ATOM 1173 C CA . THR A 1 151 ? 15.390 2.966 -32.457 1.00 95.31 151 THR A CA 1
ATOM 1174 C C . THR A 1 151 ? 15.998 2.004 -31.437 1.00 95.31 151 THR A C 1
ATOM 1176 O O . THR A 1 151 ? 16.971 2.361 -30.779 1.00 95.31 151 THR A O 1
ATOM 1179 N N . PHE A 1 152 ? 15.481 0.778 -31.335 1.00 93.69 152 PHE A N 1
ATOM 1180 C CA . PHE A 1 152 ? 15.889 -0.210 -30.320 1.00 93.69 152 PHE A CA 1
ATOM 1181 C C . PHE A 1 152 ? 16.479 -1.506 -30.904 1.00 93.69 152 PHE A C 1
ATOM 1183 O O . PHE A 1 152 ? 16.743 -2.448 -30.164 1.00 93.69 152 PHE A O 1
ATOM 1190 N N . GLU A 1 153 ? 16.704 -1.569 -32.218 1.00 93.62 153 GLU A N 1
ATOM 1191 C CA . GLU A 1 153 ? 17.168 -2.783 -32.918 1.00 93.62 153 GLU A CA 1
ATOM 1192 C C . GLU A 1 153 ? 18.559 -3.254 -32.475 1.00 93.62 153 GLU A C 1
ATOM 1194 O O . GLU A 1 153 ? 18.880 -4.434 -32.550 1.00 93.62 153 GLU A O 1
ATOM 1199 N N . HIS A 1 154 ? 19.377 -2.334 -31.968 1.00 94.25 154 HIS A N 1
ATOM 1200 C CA . HIS A 1 154 ? 20.733 -2.612 -31.502 1.00 94.25 154 HIS A CA 1
ATOM 1201 C C . HIS A 1 154 ? 20.787 -3.267 -30.110 1.00 94.25 154 HIS A C 1
ATOM 1203 O O . HIS A 1 154 ? 21.875 -3.613 -29.648 1.00 94.25 154 HIS A O 1
ATOM 1209 N N . ILE A 1 155 ? 19.649 -3.405 -29.418 1.00 94.31 155 ILE A N 1
ATOM 1210 C CA . ILE A 1 155 ? 19.598 -3.946 -28.058 1.00 94.31 155 ILE A CA 1
ATOM 1211 C C . ILE A 1 155 ? 19.649 -5.472 -28.119 1.00 94.31 155 ILE A C 1
ATOM 1213 O O . ILE A 1 155 ? 18.705 -6.125 -28.563 1.00 94.31 155 ILE A O 1
ATOM 1217 N N . THR A 1 156 ? 20.738 -6.051 -27.616 1.00 96.38 156 THR A N 1
ATOM 1218 C CA . THR A 1 156 ? 20.902 -7.507 -27.514 1.00 96.38 156 THR A CA 1
ATOM 1219 C C . THR A 1 156 ? 20.605 -8.016 -26.104 1.00 96.38 156 THR A C 1
ATOM 1221 O O . THR A 1 156 ? 20.679 -7.287 -25.111 1.00 96.38 156 THR A O 1
ATOM 1224 N N . ARG A 1 157 ? 20.287 -9.311 -25.993 1.00 95.31 157 ARG A N 1
ATOM 1225 C CA . ARG A 1 157 ? 20.030 -9.963 -24.700 1.00 95.31 157 ARG A CA 1
ATOM 1226 C C . ARG A 1 157 ? 21.227 -9.859 -23.748 1.00 95.31 157 ARG A C 1
ATOM 1228 O O . ARG A 1 157 ? 21.035 -9.608 -22.565 1.00 95.31 157 ARG A O 1
ATOM 1235 N N . GLU A 1 158 ? 22.443 -9.989 -24.268 1.00 97.12 158 GLU A N 1
ATOM 1236 C CA . GLU A 1 158 ? 23.681 -9.904 -23.483 1.00 97.12 158 GLU A CA 1
ATOM 1237 C C . GLU A 1 158 ? 23.863 -8.527 -22.829 1.00 97.12 158 GLU A C 1
ATOM 1239 O O . GLU A 1 158 ? 24.242 -8.423 -21.660 1.00 97.12 158 GLU A O 1
ATOM 1244 N N . GLN A 1 159 ? 23.544 -7.452 -23.560 1.00 95.25 159 GLN A N 1
ATOM 1245 C CA . GLN A 1 159 ? 23.576 -6.092 -23.020 1.00 95.25 159 GLN A CA 1
ATOM 1246 C C . GLN A 1 159 ? 22.565 -5.931 -21.879 1.00 95.25 159 GLN A C 1
ATOM 1248 O O . GLN A 1 159 ? 22.891 -5.345 -20.844 1.00 95.25 159 GLN A O 1
ATOM 1253 N N . LEU A 1 160 ? 21.361 -6.488 -22.039 1.00 93.94 160 LEU A N 1
ATOM 1254 C CA . LEU A 1 160 ? 20.330 -6.452 -21.006 1.00 93.94 160 LEU A CA 1
ATOM 1255 C C . LEU A 1 160 ? 20.747 -7.240 -19.757 1.00 93.94 160 LEU A C 1
ATOM 1257 O O . LEU A 1 160 ? 20.616 -6.732 -18.646 1.00 93.94 160 LEU A O 1
ATOM 1261 N N . GLU A 1 161 ? 21.279 -8.451 -19.923 1.00 96.31 161 GLU A N 1
ATOM 1262 C CA . GLU A 1 161 ? 21.742 -9.288 -18.811 1.00 96.31 161 GLU A CA 1
ATOM 1263 C C . GLU A 1 161 ? 22.860 -8.601 -18.018 1.00 96.31 161 GLU A C 1
ATOM 1265 O O . GLU A 1 161 ? 22.802 -8.576 -16.789 1.00 96.31 161 GLU A O 1
ATOM 1270 N N . ARG A 1 162 ? 23.804 -7.927 -18.692 1.00 96.56 162 ARG A N 1
ATOM 1271 C CA . ARG A 1 162 ? 24.838 -7.120 -18.024 1.00 96.56 162 ARG A CA 1
ATOM 1272 C C . ARG A 1 162 ? 24.231 -6.010 -17.159 1.00 96.56 162 ARG A C 1
ATOM 1274 O O . ARG A 1 162 ? 24.660 -5.820 -16.021 1.00 96.56 162 ARG A O 1
ATOM 1281 N N . VAL A 1 163 ? 23.229 -5.289 -17.666 1.00 94.88 163 VAL A N 1
ATOM 1282 C CA . VAL A 1 163 ? 22.526 -4.246 -16.895 1.00 94.88 163 VAL A CA 1
ATOM 1283 C C . VAL A 1 163 ? 21.781 -4.855 -15.703 1.00 94.88 163 VAL A C 1
ATOM 1285 O O . VAL A 1 163 ? 21.862 -4.325 -14.592 1.00 94.88 163 VAL A O 1
ATOM 1288 N N . LEU A 1 164 ? 21.108 -5.993 -15.891 1.00 93.69 164 LEU A N 1
ATOM 1289 C CA . LEU A 1 164 ? 20.418 -6.703 -14.811 1.00 93.69 164 LEU A CA 1
ATOM 1290 C C . LEU A 1 164 ? 21.387 -7.163 -13.717 1.00 93.69 164 LEU A C 1
ATOM 1292 O O . LEU A 1 164 ? 21.077 -6.992 -12.539 1.00 93.69 164 LEU A O 1
ATOM 1296 N N . SER A 1 165 ? 22.574 -7.662 -14.071 1.00 95.50 165 SER A N 1
ATOM 1297 C CA . SER A 1 165 ? 23.609 -8.024 -13.095 1.00 95.50 165 SER A CA 1
ATOM 1298 C C . SER A 1 165 ? 24.071 -6.822 -12.267 1.00 95.50 165 SER A C 1
ATOM 1300 O O . SER A 1 165 ? 24.244 -6.949 -11.055 1.00 95.50 165 SER A O 1
ATOM 1302 N N . VAL A 1 166 ? 24.215 -5.638 -12.878 1.00 95.62 166 VAL A N 1
ATOM 1303 C CA . VAL A 1 166 ? 24.556 -4.398 -12.153 1.00 95.62 166 VAL A CA 1
ATOM 1304 C C . VAL A 1 166 ? 23.448 -4.014 -11.170 1.00 95.62 166 VAL A C 1
ATOM 1306 O O . VAL A 1 166 ? 23.729 -3.708 -10.008 1.00 95.62 166 VAL A O 1
ATOM 1309 N N . ILE A 1 167 ? 22.184 -4.071 -11.599 1.00 92.31 167 ILE A N 1
ATOM 1310 C CA . ILE A 1 167 ? 21.029 -3.779 -10.737 1.00 92.31 167 ILE A CA 1
ATOM 1311 C C . ILE A 1 167 ? 20.957 -4.783 -9.580 1.00 92.31 167 ILE A C 1
ATOM 1313 O O . ILE A 1 167 ? 20.803 -4.387 -8.423 1.00 92.31 167 ILE A O 1
ATOM 1317 N N . GLN A 1 168 ? 21.116 -6.075 -9.869 1.00 91.62 168 GLN A N 1
ATOM 1318 C CA . GLN A 1 168 ? 21.109 -7.138 -8.870 1.00 91.62 168 GLN A CA 1
ATOM 1319 C C . GLN A 1 168 ? 22.252 -6.967 -7.866 1.00 91.62 168 GLN A C 1
ATOM 1321 O O . GLN A 1 168 ? 22.011 -7.038 -6.663 1.00 91.62 168 GLN A O 1
ATOM 1326 N N . GLY A 1 169 ? 23.469 -6.677 -8.333 1.00 92.44 169 GLY A N 1
ATOM 1327 C CA . GLY A 1 169 ? 24.623 -6.412 -7.475 1.00 92.44 169 GLY A CA 1
ATOM 1328 C C . GLY A 1 169 ? 24.416 -5.190 -6.578 1.00 92.44 169 GLY A C 1
ATOM 1329 O O . GLY A 1 169 ? 24.703 -5.245 -5.383 1.00 92.44 169 GLY A O 1
ATOM 1330 N N . SER A 1 170 ? 23.839 -4.109 -7.117 1.00 89.38 170 SER A N 1
ATOM 1331 C CA . SER A 1 170 ? 23.486 -2.916 -6.337 1.00 89.38 170 SER A CA 1
ATOM 1332 C C . SER A 1 170 ? 22.446 -3.227 -5.256 1.00 89.38 170 SER A C 1
ATOM 1334 O O . SER A 1 170 ? 22.611 -2.815 -4.108 1.00 89.38 170 SER A O 1
ATOM 1336 N N . ASN A 1 171 ? 21.394 -3.974 -5.596 1.00 87.00 171 ASN A N 1
ATOM 1337 C CA . ASN A 1 171 ? 20.347 -4.354 -4.646 1.00 87.00 171 ASN A CA 1
ATOM 1338 C C . ASN A 1 171 ? 20.872 -5.314 -3.570 1.00 87.00 171 ASN A C 1
ATOM 1340 O O . ASN A 1 171 ? 20.552 -5.147 -2.395 1.00 87.00 171 ASN A O 1
ATOM 1344 N N . HIS A 1 172 ? 21.716 -6.278 -3.946 1.00 87.19 172 HIS A N 1
ATOM 1345 C CA . HIS A 1 172 ? 22.353 -7.197 -3.005 1.00 87.19 172 HIS A CA 1
ATOM 1346 C C . HIS A 1 172 ? 23.282 -6.452 -2.038 1.00 87.19 172 HIS A C 1
ATOM 1348 O O . HIS A 1 172 ? 23.199 -6.645 -0.828 1.00 87.19 172 HIS A O 1
ATOM 1354 N N . LYS A 1 173 ? 24.096 -5.517 -2.545 1.00 86.69 173 LYS A N 1
ATOM 1355 C CA . LYS A 1 173 ? 24.933 -4.649 -1.707 1.00 86.69 173 LYS A CA 1
ATOM 1356 C C . LYS A 1 173 ? 24.097 -3.811 -0.738 1.00 86.69 173 LYS A C 1
ATOM 1358 O O . LYS A 1 173 ? 24.450 -3.723 0.433 1.00 86.69 173 LYS A O 1
ATOM 1363 N N . ALA A 1 174 ? 22.993 -3.222 -1.199 1.00 80.12 174 ALA A N 1
ATOM 1364 C CA . ALA A 1 174 ? 22.102 -2.438 -0.343 1.00 80.12 174 ALA A CA 1
ATOM 1365 C C . ALA A 1 174 ? 21.483 -3.284 0.784 1.00 80.12 174 ALA A C 1
ATOM 1367 O O . ALA A 1 174 ? 21.396 -2.813 1.917 1.00 80.12 174 ALA A O 1
ATOM 1368 N N . LEU A 1 175 ? 21.114 -4.536 0.492 1.00 78.88 175 LEU A N 1
ATOM 1369 C CA . LEU A 1 175 ? 20.597 -5.485 1.482 1.00 78.88 175 LEU A CA 1
ATOM 1370 C C . LEU A 1 175 ? 21.633 -5.779 2.577 1.00 78.88 175 LEU A C 1
ATOM 1372 O O . LEU A 1 175 ? 21.283 -5.789 3.753 1.00 78.88 175 LEU A O 1
ATOM 1376 N N . LEU A 1 176 ? 22.904 -5.954 2.204 1.00 80.25 176 LEU A N 1
ATOM 1377 C CA . LEU A 1 176 ? 23.998 -6.201 3.151 1.00 80.25 176 LEU A CA 1
ATOM 1378 C C . LEU A 1 176 ? 24.426 -4.944 3.929 1.00 80.25 176 LEU A C 1
ATOM 1380 O O . LEU A 1 176 ? 24.866 -5.046 5.066 1.00 80.25 176 LEU A O 1
ATOM 1384 N N . GLN A 1 177 ? 24.322 -3.748 3.342 1.00 69.75 177 GLN A N 1
ATOM 1385 C CA . GLN A 1 177 ? 24.718 -2.502 4.013 1.00 69.75 177 GLN A CA 1
ATOM 1386 C C . GLN A 1 177 ? 23.720 -2.052 5.086 1.00 69.75 177 GLN A C 1
ATOM 1388 O O . GLN A 1 177 ? 24.123 -1.425 6.064 1.00 69.75 177 GLN A O 1
ATOM 1393 N N . LEU A 1 178 ? 22.434 -2.379 4.933 1.00 58.12 178 LEU A N 1
ATOM 1394 C CA . LEU A 1 178 ? 21.397 -2.006 5.898 1.00 58.12 178 LEU A CA 1
ATOM 1395 C C . LEU A 1 178 ? 21.494 -2.747 7.244 1.00 58.12 178 LEU A C 1
ATOM 1397 O O . LEU A 1 178 ? 20.778 -2.386 8.175 1.00 58.12 178 LEU A O 1
ATOM 1401 N N . SER A 1 179 ? 22.366 -3.754 7.365 1.00 51.66 179 SER A N 1
ATOM 1402 C CA . SER A 1 179 ? 22.631 -4.451 8.629 1.00 51.66 179 SER A CA 1
ATOM 1403 C C . SER A 1 179 ? 23.740 -3.808 9.471 1.00 51.66 179 SER A C 1
ATOM 1405 O O . SER A 1 179 ? 24.016 -4.295 10.566 1.00 51.66 179 SER A O 1
ATOM 1407 N N . ALA A 1 180 ? 24.397 -2.744 8.991 1.00 46.72 180 ALA A N 1
ATOM 1408 C CA . ALA A 1 180 ? 25.393 -2.006 9.768 1.00 46.72 180 ALA A CA 1
ATOM 1409 C C . ALA A 1 180 ? 24.720 -0.907 10.617 1.00 46.72 180 ALA A C 1
ATOM 1411 O O . ALA A 1 180 ? 23.783 -0.255 10.147 1.00 46.72 180 ALA A O 1
ATOM 1412 N N . PRO A 1 181 ? 25.166 -0.682 11.866 1.00 45.88 181 PRO A N 1
ATOM 1413 C CA . PRO A 1 181 ? 24.477 0.214 12.782 1.00 45.88 181 PRO A CA 1
ATOM 1414 C C . PRO A 1 181 ? 24.499 1.678 12.301 1.00 45.88 181 PRO A C 1
ATOM 1416 O O . PRO A 1 181 ? 25.466 2.173 11.723 1.00 45.88 181 PRO A O 1
ATOM 1419 N N . LEU A 1 182 ? 23.369 2.345 12.544 1.00 48.47 182 LEU A N 1
ATOM 1420 C CA . LEU A 1 182 ? 22.820 3.549 11.896 1.00 48.47 182 LEU A CA 1
ATOM 1421 C C . LEU A 1 182 ? 23.619 4.867 11.992 1.00 48.47 182 LEU A C 1
ATOM 1423 O O . LEU A 1 182 ? 23.075 5.915 11.651 1.00 48.47 182 LEU A O 1
ATOM 1427 N N . TYR A 1 183 ? 24.880 4.873 12.416 1.00 48.91 183 TYR A N 1
ATOM 1428 C CA . TYR A 1 183 ? 25.623 6.123 12.652 1.00 48.91 183 TYR A CA 1
ATOM 1429 C C . TYR A 1 183 ? 26.572 6.548 11.523 1.00 48.91 183 TYR A C 1
ATOM 1431 O O . TYR A 1 183 ? 27.165 7.615 11.631 1.00 48.91 183 TYR A O 1
ATOM 1439 N N . PHE A 1 184 ? 26.715 5.774 10.437 1.00 42.66 184 PHE A N 1
ATOM 1440 C CA . PHE A 1 184 ? 27.765 6.065 9.443 1.00 42.66 184 PHE A CA 1
ATOM 1441 C C . PHE A 1 184 ? 27.381 6.028 7.960 1.00 42.66 184 PHE A C 1
ATOM 1443 O O . PHE A 1 184 ? 28.254 6.192 7.110 1.00 42.66 184 PHE A O 1
ATOM 1450 N N . LEU A 1 185 ? 26.106 5.854 7.602 1.00 45.03 185 LEU A N 1
ATOM 1451 C CA . LEU A 1 185 ? 25.719 5.874 6.188 1.00 45.03 185 LEU A CA 1
ATOM 1452 C C . LEU A 1 185 ? 25.036 7.197 5.821 1.00 45.03 185 LEU A C 1
ATOM 1454 O O . LEU A 1 185 ? 23.955 7.479 6.348 1.00 45.03 185 LEU A O 1
ATOM 1458 N N . PRO A 1 186 ? 25.606 8.001 4.896 1.00 42.44 186 PRO A N 1
ATOM 1459 C CA . PRO A 1 186 ? 24.873 9.114 4.320 1.00 42.44 186 PRO A CA 1
ATOM 1460 C C . PRO A 1 186 ? 23.631 8.534 3.647 1.00 42.44 186 PRO A C 1
ATOM 1462 O O . PRO A 1 186 ? 23.718 7.666 2.774 1.00 42.44 186 PRO A O 1
ATOM 1465 N N . ARG A 1 187 ? 22.460 8.990 4.101 1.00 45.19 187 ARG A N 1
ATOM 1466 C CA . ARG A 1 187 ? 21.163 8.686 3.501 1.00 45.19 187 ARG A CA 1
ATOM 1467 C C . ARG A 1 187 ? 21.277 8.950 2.003 1.00 45.19 187 ARG A C 1
ATOM 1469 O O . ARG A 1 187 ? 21.280 10.099 1.568 1.00 45.19 187 ARG A O 1
ATOM 1476 N N . ARG A 1 188 ? 21.362 7.890 1.197 1.00 44.28 188 ARG A N 1
ATOM 1477 C CA . ARG A 1 188 ? 21.158 8.008 -0.244 1.00 44.28 188 ARG A CA 1
ATOM 1478 C C . ARG A 1 188 ? 19.713 8.474 -0.385 1.00 44.28 188 ARG A C 1
ATOM 1480 O O . ARG A 1 188 ? 18.794 7.706 -0.107 1.00 44.28 188 ARG A O 1
ATOM 1487 N N . HIS A 1 189 ? 19.520 9.758 -0.680 1.00 37.31 189 HIS A N 1
ATOM 1488 C CA . HIS A 1 189 ? 18.204 10.335 -0.904 1.00 37.31 189 HIS A CA 1
ATOM 1489 C C . HIS A 1 189 ? 17.587 9.614 -2.102 1.00 37.31 189 HIS A C 1
ATOM 1491 O O . HIS A 1 189 ? 17.838 9.951 -3.255 1.00 37.31 189 HIS A O 1
ATOM 1497 N N . TYR A 1 190 ? 16.803 8.574 -1.827 1.00 39.62 190 TYR A N 1
ATOM 1498 C CA . TYR A 1 190 ? 15.792 8.121 -2.758 1.00 39.62 190 TYR A CA 1
ATOM 1499 C C . TYR A 1 190 ? 14.829 9.296 -2.902 1.00 39.62 190 TYR A C 1
ATOM 1501 O O . TYR A 1 190 ? 14.101 9.607 -1.958 1.00 39.62 190 TYR A O 1
ATOM 1509 N N . CYS A 1 191 ? 14.886 10.003 -4.031 1.00 29.98 191 CYS A N 1
ATOM 1510 C CA . CYS A 1 191 ? 13.826 10.930 -4.391 1.00 29.98 191 CYS A CA 1
ATOM 1511 C C . CYS A 1 191 ? 12.579 10.076 -4.638 1.00 29.98 191 CYS A C 1
ATOM 1513 O O . CYS A 1 191 ? 12.578 9.297 -5.595 1.00 29.98 191 CYS A O 1
ATOM 1515 N N . PRO A 1 192 ? 11.542 10.152 -3.785 1.00 32.69 192 PRO A N 1
ATOM 1516 C CA . PRO A 1 192 ? 10.276 9.534 -4.130 1.00 32.69 192 PRO A CA 1
ATOM 1517 C C . PRO A 1 192 ? 9.793 10.150 -5.453 1.00 32.69 192 PRO A C 1
ATOM 1519 O O . PRO A 1 192 ? 10.019 11.347 -5.665 1.00 32.69 192 PRO A O 1
ATOM 1522 N N . PRO A 1 193 ? 9.143 9.374 -6.338 1.00 35.56 193 PRO A N 1
ATOM 1523 C CA . PRO A 1 193 ? 8.459 9.939 -7.494 1.00 35.56 193 PRO A CA 1
ATOM 1524 C C . PRO A 1 193 ? 7.573 11.092 -7.013 1.00 35.56 193 PRO A C 1
ATOM 1526 O O . PRO A 1 193 ? 6.776 10.911 -6.087 1.00 35.56 193 PRO A O 1
ATOM 1529 N N . GLN A 1 194 ? 7.769 12.295 -7.559 1.00 36.16 194 GLN A N 1
ATOM 1530 C CA . GLN A 1 194 ? 6.901 13.420 -7.231 1.00 36.16 194 GLN A CA 1
ATOM 1531 C C . GLN A 1 194 ? 5.486 13.051 -7.682 1.00 36.16 194 GLN A C 1
ATOM 1533 O O . GLN A 1 194 ? 5.265 12.736 -8.847 1.00 36.16 194 GLN A O 1
ATOM 1538 N N . GLU A 1 195 ? 4.537 13.047 -6.744 1.00 36.69 195 GLU A N 1
ATOM 1539 C CA . GLU A 1 195 ? 3.112 12.898 -7.039 1.00 36.69 195 GLU A CA 1
ATOM 1540 C C . GLU A 1 195 ? 2.717 14.146 -7.851 1.00 36.69 195 GLU A C 1
ATOM 1542 O O . GLU A 1 195 ? 2.480 15.219 -7.289 1.00 36.69 195 GLU A O 1
ATOM 1547 N N . HIS A 1 196 ? 2.767 14.046 -9.182 1.00 42.56 196 HIS A N 1
ATOM 1548 C CA . HIS A 1 196 ? 2.356 15.120 -10.077 1.00 42.56 196 HIS A CA 1
ATOM 1549 C C . HIS A 1 196 ? 0.860 15.352 -9.841 1.00 42.56 196 HIS A C 1
ATOM 1551 O O . HIS A 1 196 ? 0.027 14.507 -10.159 1.00 42.56 196 HIS A O 1
ATOM 1557 N N . LYS A 1 197 ? 0.510 16.483 -9.217 1.00 35.66 197 LYS A N 1
ATOM 1558 C CA . LYS A 1 197 ? -0.856 17.003 -9.308 1.00 35.66 197 LYS A CA 1
ATOM 1559 C C . LYS A 1 197 ? -1.096 17.305 -10.780 1.00 35.66 197 LYS A C 1
ATOM 1561 O O . LYS A 1 197 ? -0.270 18.005 -11.368 1.00 35.66 197 LYS A O 1
ATOM 1566 N N . ASP A 1 198 ? -2.189 16.785 -11.330 1.00 37.47 198 ASP A N 1
ATOM 1567 C CA . ASP A 1 198 ? -2.661 17.090 -12.679 1.00 37.47 198 ASP A CA 1
ATOM 1568 C C . ASP A 1 198 ? -2.626 18.618 -12.877 1.00 37.47 198 ASP A C 1
ATOM 1570 O O . ASP A 1 198 ? -3.442 19.352 -12.318 1.00 37.47 198 ASP A O 1
ATOM 1574 N N . ARG A 1 199 ? -1.609 19.120 -13.586 1.00 35.31 199 ARG A N 1
ATOM 1575 C CA . ARG A 1 199 ? -1.591 20.497 -14.076 1.00 35.31 199 ARG A CA 1
ATOM 1576 C C . ARG A 1 199 ? -2.303 20.459 -15.415 1.00 35.31 199 ARG A C 1
ATOM 1578 O O . ARG A 1 199 ? -1.785 19.886 -16.369 1.00 35.31 199 ARG A O 1
ATOM 1585 N N . GLU A 1 200 ? -3.487 21.057 -15.477 1.00 49.31 200 GLU A N 1
ATOM 1586 C CA . GLU A 1 200 ? -4.036 21.505 -16.752 1.00 49.31 200 GLU A CA 1
ATOM 1587 C C . GLU A 1 200 ? -3.052 22.519 -17.340 1.00 49.31 200 GLU A C 1
ATOM 1589 O O . GLU A 1 200 ? -2.885 23.614 -16.807 1.00 49.31 200 GLU A O 1
ATOM 1594 N N . GLU A 1 201 ? -2.339 22.139 -18.398 1.00 45.50 201 GLU A N 1
ATOM 1595 C CA . GLU A 1 201 ? -1.378 23.029 -19.045 1.00 45.50 201 GLU A CA 1
ATOM 1596 C C . GLU A 1 201 ? -1.553 22.948 -20.563 1.00 45.50 201 GLU A C 1
ATOM 1598 O O . GLU A 1 201 ? -0.898 22.197 -21.287 1.00 45.50 201 GLU A O 1
ATOM 1603 N N . SER A 1 202 ? -2.509 23.745 -21.040 1.00 47.25 202 SER A N 1
ATOM 1604 C CA . SER A 1 202 ? -2.687 24.129 -22.435 1.00 47.25 202 SER A CA 1
ATOM 1605 C C . SER A 1 202 ? -1.597 25.127 -22.841 1.00 47.25 202 SER A C 1
ATOM 1607 O O . SER A 1 202 ? -1.864 26.316 -23.013 1.00 47.25 202 SER A O 1
ATOM 1609 N N . GLN A 1 203 ? -0.352 24.672 -22.970 1.00 44.56 203 GLN A N 1
ATOM 1610 C CA . GLN A 1 203 ? 0.696 25.452 -23.630 1.00 44.56 203 GLN A CA 1
ATOM 1611 C C . GLN A 1 203 ? 1.455 24.585 -24.641 1.00 44.56 203 GLN A C 1
ATOM 1613 O O . GLN A 1 203 ? 1.780 23.430 -24.345 1.00 44.56 203 GLN A O 1
ATOM 1618 N N . PRO A 1 204 ? 1.725 25.103 -25.854 1.00 40.56 204 PRO A N 1
ATOM 1619 C CA . PRO A 1 204 ? 2.496 24.371 -26.844 1.00 40.56 204 PRO A CA 1
ATOM 1620 C C . PRO A 1 204 ? 3.947 24.205 -26.377 1.00 40.56 204 PRO A C 1
ATOM 1622 O O . PRO A 1 204 ? 4.526 25.090 -25.748 1.00 40.56 204 PRO A O 1
ATOM 1625 N N . LEU A 1 205 ? 4.524 23.048 -26.709 1.00 47.56 205 LEU A N 1
ATOM 1626 C CA . LEU A 1 205 ? 5.903 22.671 -26.403 1.00 47.56 205 LEU A CA 1
ATOM 1627 C C . LEU A 1 205 ? 6.879 23.728 -26.938 1.00 47.56 205 LEU A C 1
ATOM 1629 O O . LEU A 1 205 ? 7.097 23.828 -28.145 1.00 47.56 205 LEU A O 1
ATOM 1633 N N . SER A 1 206 ? 7.497 24.494 -26.040 1.00 37.44 206 SER A N 1
ATOM 1634 C CA . SER A 1 206 ? 8.683 25.275 -26.369 1.00 37.44 206 SER A CA 1
ATOM 1635 C C . SER A 1 206 ? 9.905 24.363 -26.260 1.00 37.44 206 SER A C 1
ATOM 1637 O O . SER A 1 206 ? 10.155 23.733 -25.232 1.00 37.44 206 SER A O 1
ATOM 1639 N N . TYR A 1 207 ? 10.670 24.253 -27.347 1.00 41.19 207 TYR A N 1
ATOM 1640 C CA . TYR A 1 207 ? 11.967 23.582 -27.332 1.00 41.19 207 TYR A CA 1
ATOM 1641 C C . TYR A 1 207 ? 12.928 24.406 -26.467 1.00 41.19 207 TYR A C 1
ATOM 1643 O O . TYR A 1 207 ? 13.615 25.301 -26.962 1.00 41.19 207 TYR A O 1
ATOM 1651 N N . LEU A 1 208 ? 12.979 24.131 -25.161 1.00 40.91 208 LEU A N 1
ATOM 1652 C CA . LEU A 1 208 ? 14.051 24.645 -24.322 1.00 40.91 208 LEU A CA 1
ATOM 1653 C C . LEU A 1 208 ? 15.346 23.942 -24.730 1.00 40.91 208 LEU A C 1
ATOM 1655 O O . LEU A 1 208 ? 15.588 22.787 -24.385 1.00 40.91 208 LEU A O 1
ATOM 1659 N N . LYS A 1 209 ? 16.222 24.676 -25.420 1.00 47.78 209 LYS A N 1
ATOM 1660 C CA . LYS A 1 209 ? 17.660 24.426 -25.330 1.00 47.78 209 LYS A CA 1
ATOM 1661 C C . LYS A 1 209 ? 18.026 24.588 -23.856 1.0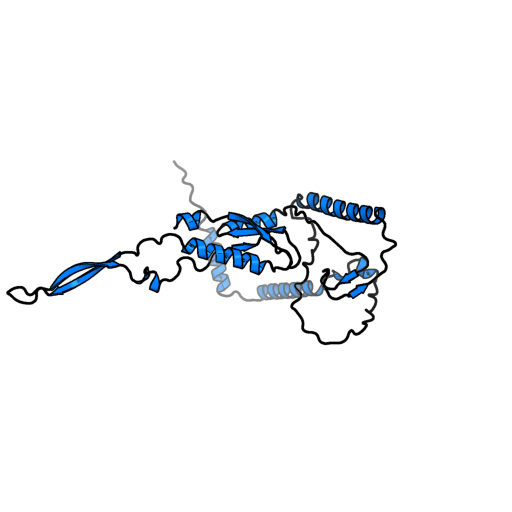0 47.78 209 LYS A C 1
ATOM 1663 O O . LYS A 1 209 ? 18.187 25.708 -23.377 1.00 47.78 209 LYS A O 1
ATOM 1668 N N . SER A 1 210 ? 18.085 23.486 -23.115 1.00 47.38 210 SER A N 1
ATOM 1669 C CA . SER A 1 210 ? 18.587 23.495 -21.745 1.00 47.38 210 SER A CA 1
ATOM 1670 C C . SER A 1 210 ? 19.993 24.105 -21.761 1.00 47.38 210 SER A C 1
ATOM 1672 O O . SER A 1 210 ? 20.836 23.608 -22.517 1.00 47.38 210 SER A O 1
ATOM 1674 N N . PRO A 1 211 ? 20.284 25.166 -20.988 1.00 48.81 211 PRO A N 1
ATOM 1675 C CA . PRO A 1 211 ? 21.646 25.658 -20.891 1.00 48.81 211 PRO A CA 1
ATOM 1676 C C . PRO A 1 211 ? 22.507 24.532 -20.317 1.00 48.81 211 PRO A C 1
ATOM 1678 O O . PRO A 1 211 ? 22.227 24.009 -19.238 1.00 48.81 211 PRO A O 1
ATOM 1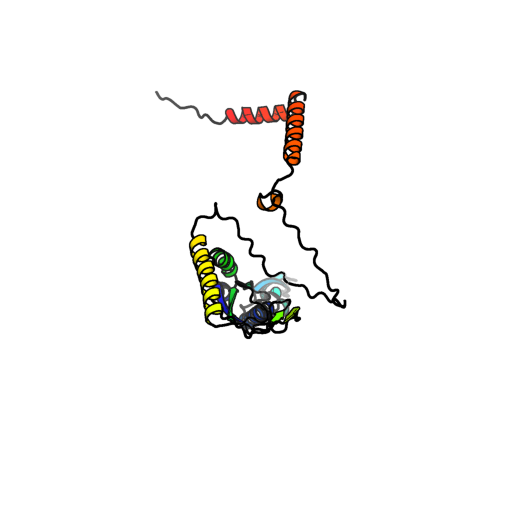681 N N . ALA A 1 212 ? 23.531 24.122 -21.064 1.00 50.31 212 ALA A N 1
ATOM 1682 C CA . ALA A 1 212 ? 24.489 23.136 -20.593 1.00 50.31 212 ALA A CA 1
ATOM 1683 C C . ALA A 1 212 ? 25.113 23.645 -19.287 1.00 50.31 212 ALA A C 1
ATOM 1685 O O . ALA A 1 212 ? 25.726 24.717 -19.248 1.00 50.31 212 ALA A O 1
ATOM 1686 N N . LYS A 1 213 ? 24.926 22.886 -18.205 1.00 55.84 213 LYS A N 1
ATOM 1687 C CA . LYS A 1 213 ? 25.509 23.195 -16.902 1.00 55.84 213 LYS A CA 1
ATOM 1688 C C . LYS A 1 213 ? 27.027 23.061 -17.032 1.00 55.84 213 LYS A C 1
ATOM 1690 O O . LYS A 1 213 ? 27.539 21.958 -17.198 1.00 55.84 213 LYS A O 1
ATOM 1695 N N . LYS A 1 214 ? 27.745 24.185 -17.016 1.00 59.19 214 LYS A N 1
ATOM 1696 C CA . LYS A 1 214 ? 29.213 24.195 -17.023 1.00 59.19 214 LYS A CA 1
ATOM 1697 C C . LYS A 1 214 ? 29.698 23.624 -15.692 1.00 59.19 214 LYS A C 1
ATOM 1699 O O . LYS A 1 214 ? 29.523 24.257 -14.658 1.00 59.19 214 LYS A O 1
ATOM 1704 N N . TRP A 1 215 ? 30.256 22.420 -15.730 1.00 51.09 215 TRP A N 1
ATOM 1705 C CA . TRP A 1 215 ? 30.851 21.762 -14.572 1.00 51.09 215 TRP A CA 1
ATOM 1706 C C . TRP A 1 215 ? 32.228 22.375 -14.301 1.00 51.09 215 TRP A C 1
ATOM 1708 O O . TRP A 1 215 ? 33.125 22.265 -15.137 1.00 51.09 215 TRP A O 1
ATOM 1718 N N . THR A 1 216 ? 32.405 23.045 -13.165 1.00 69.56 216 THR A N 1
ATOM 1719 C CA . THR A 1 216 ? 33.707 23.587 -12.748 1.00 69.56 216 THR A CA 1
ATOM 1720 C C . THR A 1 216 ? 34.400 22.637 -11.773 1.00 69.56 216 THR A C 1
ATOM 1722 O O . THR A 1 216 ? 33.758 21.942 -10.991 1.00 69.56 216 THR A O 1
ATOM 1725 N N . VAL A 1 217 ? 35.736 22.605 -11.797 1.00 71.75 217 VAL A N 1
ATOM 1726 C CA . VAL A 1 217 ? 36.546 21.732 -10.921 1.00 71.75 217 VAL A CA 1
ATOM 1727 C C . VAL A 1 217 ? 36.273 22.005 -9.432 1.00 71.75 217 VAL A C 1
ATOM 1729 O O . VAL A 1 217 ? 36.243 21.071 -8.635 1.00 71.75 217 VAL A O 1
ATOM 1732 N N . ALA A 1 218 ? 35.962 23.254 -9.070 1.00 61.25 218 ALA A N 1
ATOM 1733 C CA . ALA A 1 218 ? 35.573 23.642 -7.712 1.00 61.25 218 ALA A CA 1
ATOM 1734 C C . ALA A 1 218 ? 34.309 22.913 -7.202 1.00 61.25 218 ALA A C 1
ATOM 1736 O O . ALA A 1 218 ? 34.251 22.531 -6.033 1.00 61.25 218 ALA A O 1
ATOM 1737 N N . GLN A 1 219 ? 33.340 22.624 -8.081 1.00 61.28 219 GLN A N 1
ATOM 1738 C CA . GLN A 1 219 ? 32.135 21.868 -7.713 1.00 61.28 219 GLN A CA 1
ATOM 1739 C C . GLN A 1 219 ? 32.433 20.390 -7.425 1.00 61.28 219 GLN A C 1
ATOM 1741 O O . GLN A 1 219 ? 31.807 19.811 -6.540 1.00 61.28 219 GLN A O 1
ATOM 1746 N N . SER A 1 220 ? 33.429 19.789 -8.091 1.00 60.50 220 SER A N 1
ATOM 1747 C CA . SER A 1 220 ? 33.914 18.441 -7.741 1.00 60.50 220 SER A CA 1
ATOM 1748 C C . SER A 1 220 ? 34.633 18.400 -6.390 1.00 60.50 220 SER A C 1
ATOM 1750 O O . SER A 1 220 ? 34.664 17.350 -5.757 1.00 60.50 220 SER A O 1
ATOM 1752 N N . MET A 1 221 ? 35.193 19.526 -5.937 1.00 62.22 221 MET A N 1
ATOM 1753 C CA . MET A 1 221 ? 35.844 19.646 -4.626 1.00 62.22 221 MET A CA 1
ATOM 1754 C C . MET A 1 221 ? 34.872 20.012 -3.494 1.00 62.22 221 MET A C 1
ATOM 1756 O O . MET A 1 221 ? 35.302 20.207 -2.363 1.00 62.22 221 MET A O 1
ATOM 1760 N N . GLY A 1 222 ? 33.563 20.065 -3.768 1.00 62.53 222 GLY A N 1
ATOM 1761 C CA . GLY A 1 222 ? 32.545 20.264 -2.738 1.00 62.53 222 GLY A CA 1
ATOM 1762 C C . GLY A 1 222 ? 32.314 21.720 -2.332 1.00 62.53 222 GLY A C 1
ATOM 1763 O O . GLY A 1 222 ? 31.735 21.944 -1.273 1.00 62.53 222 GLY A O 1
ATOM 1764 N N . SER A 1 223 ? 32.690 22.706 -3.160 1.00 62.75 223 SER A N 1
ATOM 1765 C CA . SER A 1 223 ? 32.492 24.132 -2.830 1.00 62.75 223 SER A CA 1
ATOM 1766 C C . SER A 1 223 ? 31.023 24.509 -2.580 1.00 62.75 223 SER A C 1
ATOM 1768 O O . SER A 1 223 ? 30.746 25.439 -1.836 1.00 62.75 223 SER A O 1
ATOM 1770 N N . ASP A 1 224 ? 30.064 23.762 -3.144 1.00 61.06 224 ASP A N 1
ATOM 1771 C CA . ASP A 1 224 ? 28.623 23.950 -2.894 1.00 61.06 224 ASP A CA 1
ATOM 1772 C C . ASP A 1 224 ? 28.205 23.586 -1.446 1.00 61.06 224 ASP A C 1
ATOM 1774 O O . ASP A 1 224 ? 27.067 23.841 -1.053 1.00 61.06 224 ASP A O 1
ATOM 1778 N N . HIS A 1 225 ? 29.093 22.970 -0.653 1.00 56.06 225 HIS A N 1
ATOM 1779 C CA . HIS A 1 225 ? 28.868 22.613 0.757 1.00 56.06 225 HIS A CA 1
ATOM 1780 C C . HIS A 1 225 ? 29.589 23.537 1.751 1.00 56.06 225 HIS A C 1
ATOM 1782 O O . HIS A 1 225 ? 29.468 23.327 2.962 1.00 56.06 225 HIS A O 1
ATOM 1788 N N . GLU A 1 226 ? 30.303 24.569 1.290 1.00 58.34 226 GLU A N 1
ATOM 1789 C CA . GLU A 1 226 ? 30.865 25.573 2.193 1.00 58.34 226 GLU A CA 1
ATOM 1790 C C . GLU A 1 226 ? 29.731 26.407 2.800 1.00 58.34 226 GLU A C 1
ATOM 1792 O O . GLU A 1 226 ? 29.089 27.230 2.144 1.00 58.34 226 GLU A O 1
ATOM 1797 N N . GLN A 1 227 ? 29.439 26.175 4.082 1.00 60.78 227 GLN A N 1
ATOM 1798 C CA . GLN A 1 227 ? 28.510 27.032 4.808 1.00 60.78 227 GLN A CA 1
ATOM 1799 C C . GLN A 1 227 ? 29.132 28.421 4.988 1.00 60.78 227 GLN A C 1
ATOM 1801 O O . GLN A 1 227 ? 30.321 28.520 5.298 1.00 60.78 227 GLN A O 1
ATOM 1806 N N . PRO A 1 228 ? 28.353 29.509 4.847 1.00 65.25 228 PRO A N 1
ATOM 1807 C CA . PRO A 1 228 ? 28.882 30.855 4.996 1.00 65.25 228 PRO A CA 1
ATOM 1808 C C . PRO A 1 228 ? 29.383 31.050 6.431 1.00 65.25 228 PRO A C 1
ATOM 1810 O O . PRO A 1 228 ? 28.592 31.179 7.369 1.00 65.25 228 PRO A O 1
ATOM 1813 N N . VAL A 1 229 ? 30.709 31.094 6.587 1.00 66.44 229 VAL A N 1
ATOM 1814 C CA . VAL A 1 229 ? 31.444 31.211 7.864 1.00 66.44 229 VAL A CA 1
ATOM 1815 C C . VAL A 1 229 ? 30.959 32.398 8.710 1.00 66.44 229 VAL A C 1
ATOM 1817 O O . VAL A 1 229 ? 31.010 32.378 9.939 1.00 66.44 229 VAL A O 1
ATOM 1820 N N . TRP A 1 230 ? 30.386 33.406 8.050 1.00 71.25 230 TRP A N 1
ATOM 1821 C CA . TRP A 1 230 ? 29.793 34.594 8.657 1.00 71.25 230 TRP A CA 1
ATOM 1822 C C . TRP A 1 230 ? 28.657 34.300 9.649 1.00 71.25 230 TRP A C 1
ATOM 1824 O O . TRP A 1 230 ? 28.472 35.056 10.599 1.00 71.25 230 TRP A O 1
ATOM 1834 N N . ARG A 1 231 ? 27.930 33.181 9.500 1.00 71.06 231 ARG A N 1
ATOM 1835 C CA . ARG A 1 231 ? 26.890 32.785 10.469 1.00 71.06 231 ARG A CA 1
ATOM 1836 C C . ARG A 1 231 ? 27.477 32.426 11.837 1.00 71.06 231 ARG A C 1
ATOM 1838 O O . ARG A 1 231 ? 26.889 32.785 12.851 1.00 71.06 231 ARG A O 1
ATOM 1845 N N . GLY A 1 232 ? 28.637 31.766 11.869 1.00 74.94 232 GLY A N 1
ATOM 1846 C CA . GLY A 1 232 ? 29.335 31.436 13.117 1.00 74.94 232 GLY A CA 1
ATOM 1847 C C . GLY A 1 232 ? 29.930 32.671 13.793 1.00 74.94 232 GLY A C 1
ATOM 1848 O O . GLY A 1 232 ? 29.832 32.823 15.008 1.00 74.94 232 GLY A O 1
ATOM 1849 N N . VAL A 1 233 ? 30.460 33.601 12.994 1.00 82.62 233 VAL A N 1
ATOM 1850 C CA . VAL A 1 233 ? 30.990 34.883 13.482 1.00 82.62 233 VAL A CA 1
ATOM 1851 C C . VAL A 1 233 ? 29.887 35.729 14.127 1.00 82.62 233 VAL A C 1
ATOM 1853 O O . VAL A 1 233 ? 30.105 36.300 15.193 1.00 82.62 233 VAL A O 1
ATOM 1856 N N . LEU A 1 234 ? 28.683 35.758 13.543 1.00 83.19 234 LEU A N 1
ATOM 1857 C CA . LEU A 1 234 ? 27.556 36.520 14.090 1.00 83.19 234 LEU A CA 1
ATOM 1858 C C . LEU A 1 234 ? 27.126 36.009 15.476 1.00 83.19 234 LEU A C 1
ATOM 1860 O O . LEU A 1 234 ? 26.899 36.803 16.385 1.00 83.19 234 LEU A O 1
ATOM 1864 N N . ILE A 1 235 ? 27.064 34.683 15.652 1.00 86.94 235 ILE A N 1
ATOM 1865 C CA . ILE A 1 235 ? 26.733 34.054 16.941 1.00 86.94 235 ILE A CA 1
ATOM 1866 C C . ILE A 1 235 ? 27.830 34.353 17.971 1.00 86.94 235 ILE A C 1
ATOM 1868 O O . ILE A 1 235 ? 27.520 34.713 19.104 1.00 86.94 235 ILE A O 1
ATOM 1872 N N . GLY A 1 236 ? 29.102 34.282 17.566 1.00 90.06 236 GLY A N 1
ATOM 1873 C CA . GLY A 1 236 ? 30.234 34.618 18.431 1.00 90.06 236 GLY A CA 1
ATOM 1874 C C . GLY A 1 236 ? 30.191 36.061 18.941 1.00 90.06 236 GLY A C 1
ATOM 1875 O O . GLY A 1 236 ? 30.379 36.294 20.133 1.00 90.06 236 GLY A O 1
ATOM 1876 N N . ILE A 1 237 ? 29.871 37.025 18.072 1.00 92.69 237 ILE A N 1
ATOM 1877 C CA . ILE A 1 237 ? 29.742 38.442 18.452 1.00 92.69 237 ILE A CA 1
ATOM 1878 C C . ILE A 1 237 ? 28.595 38.644 19.454 1.00 92.69 237 ILE A C 1
ATOM 1880 O O . ILE A 1 237 ? 28.764 39.374 20.429 1.00 92.69 237 ILE A O 1
ATOM 1884 N N . ILE A 1 238 ? 27.455 37.968 19.265 1.00 93.69 238 ILE A N 1
ATOM 1885 C CA . ILE A 1 238 ? 26.310 38.048 20.189 1.00 93.69 238 ILE A CA 1
ATOM 1886 C C . ILE A 1 238 ? 26.668 37.462 21.560 1.00 93.69 238 ILE A C 1
ATOM 1888 O O . ILE A 1 238 ? 26.376 38.082 22.581 1.00 93.69 238 ILE A O 1
ATOM 1892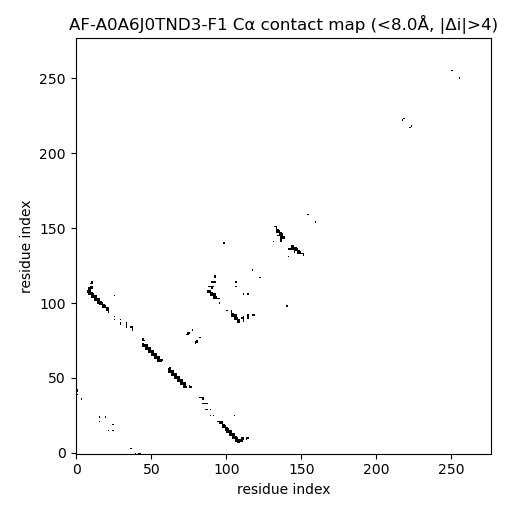 N N . CYS A 1 239 ? 27.335 36.304 21.603 1.00 91.38 239 CYS A N 1
ATOM 1893 C CA . CYS A 1 239 ? 27.786 35.702 22.859 1.00 91.38 239 CYS A CA 1
ATOM 1894 C C . CYS A 1 239 ? 28.792 36.597 23.590 1.00 91.38 239 CYS A C 1
ATOM 1896 O O . CYS A 1 239 ? 28.665 36.796 24.795 1.00 91.38 239 CYS A O 1
ATOM 1898 N N . MET A 1 240 ? 29.751 37.185 22.870 1.00 93.88 240 MET A N 1
ATOM 1899 C CA . MET A 1 240 ? 30.724 38.107 23.459 1.00 93.88 240 MET A CA 1
ATOM 1900 C C . MET A 1 240 ? 30.059 39.371 24.008 1.00 93.88 240 MET A C 1
ATOM 1902 O O . MET A 1 240 ? 30.380 39.787 25.118 1.00 93.88 240 MET A O 1
ATOM 1906 N N . ALA A 1 241 ? 29.099 39.950 23.281 1.00 93.56 241 ALA A N 1
ATOM 1907 C CA . ALA A 1 241 ? 28.328 41.098 23.755 1.00 93.56 241 ALA A CA 1
ATOM 1908 C C . ALA A 1 241 ? 27.488 40.757 24.997 1.00 93.56 241 ALA A C 1
ATOM 1910 O O . ALA A 1 241 ? 27.411 41.563 25.920 1.00 93.56 241 ALA A O 1
ATOM 1911 N N . PHE A 1 242 ? 26.904 39.555 25.051 1.00 92.44 242 PHE A N 1
ATOM 1912 C CA . PHE A 1 242 ? 26.150 39.081 26.211 1.00 92.44 242 PHE A CA 1
ATOM 1913 C C . PHE A 1 242 ? 27.041 38.893 27.443 1.00 92.44 242 PHE A C 1
ATOM 1915 O O . PHE A 1 242 ? 26.678 39.341 28.524 1.00 92.44 242 PHE A O 1
ATOM 1922 N N . VAL A 1 243 ? 28.233 38.307 27.291 1.00 90.19 243 VAL A N 1
ATOM 1923 C CA . VAL A 1 243 ? 29.193 38.168 28.400 1.00 90.19 243 VAL A CA 1
ATOM 1924 C C . VAL A 1 243 ? 29.682 39.536 28.875 1.00 90.19 243 VAL A C 1
ATOM 1926 O O . VAL A 1 243 ? 29.729 39.777 30.079 1.00 90.19 243 VAL A O 1
ATOM 1929 N N . LEU A 1 244 ? 29.984 40.462 27.958 1.00 92.25 244 LEU A N 1
ATOM 1930 C CA . LEU A 1 244 ? 30.355 41.833 28.327 1.00 92.25 244 LEU A CA 1
ATOM 1931 C C . LEU A 1 244 ? 29.220 42.543 29.074 1.00 92.25 244 LEU A C 1
ATOM 1933 O O . LEU A 1 244 ? 29.470 43.242 30.053 1.00 92.25 244 LEU A O 1
ATOM 1937 N N . TRP A 1 245 ? 27.975 42.328 28.644 1.00 88.06 245 TRP A N 1
ATOM 1938 C CA . TRP A 1 245 ? 26.794 42.829 29.335 1.00 88.06 245 TRP A CA 1
ATOM 1939 C C . TRP A 1 245 ? 26.664 42.228 30.735 1.00 88.06 245 TRP A C 1
ATOM 1941 O O . TRP A 1 245 ? 26.449 42.970 31.685 1.00 88.06 245 TRP A O 1
ATOM 1951 N N . CYS A 1 246 ? 26.851 40.915 30.894 1.00 82.19 246 CYS A N 1
ATOM 1952 C CA . CYS A 1 246 ? 26.868 40.266 32.206 1.00 82.19 246 CYS A CA 1
ATOM 1953 C C . CYS A 1 246 ? 27.961 40.833 33.123 1.00 82.19 246 CYS A C 1
ATOM 1955 O O . CYS A 1 246 ? 27.707 41.006 34.307 1.00 82.19 246 CYS A O 1
ATOM 1957 N N . MET A 1 247 ? 29.138 41.170 32.587 1.00 83.75 247 MET A N 1
ATOM 1958 C CA . MET A 1 247 ? 30.232 41.754 33.372 1.00 83.75 247 MET A CA 1
ATOM 1959 C C . MET A 1 247 ? 29.984 43.208 33.795 1.00 83.75 247 MET A C 1
ATOM 1961 O O . MET A 1 247 ? 30.502 43.634 34.823 1.00 83.75 247 MET A O 1
ATOM 1965 N N . PHE A 1 248 ? 29.237 43.987 33.006 1.00 81.75 248 PHE A N 1
ATOM 1966 C CA . PHE A 1 248 ? 29.003 45.416 33.265 1.00 81.75 248 PHE A CA 1
ATOM 1967 C C . PHE A 1 248 ? 27.642 45.716 33.911 1.00 81.75 248 PHE A C 1
ATOM 1969 O O . PHE A 1 248 ? 27.367 46.851 34.304 1.00 81.75 248 PHE A O 1
ATOM 1976 N N . ARG A 1 249 ? 26.768 44.714 33.997 1.00 75.56 249 ARG A N 1
ATOM 1977 C CA . ARG A 1 249 ? 25.439 44.820 34.593 1.00 75.56 249 ARG A CA 1
ATOM 1978 C C . ARG A 1 249 ? 25.541 44.713 36.116 1.00 75.56 249 ARG A C 1
ATOM 1980 O O . ARG A 1 249 ? 26.123 43.772 36.641 1.00 75.56 249 ARG A O 1
ATOM 1987 N N . SER A 1 250 ? 24.933 45.661 36.823 1.00 72.19 250 SER A N 1
ATOM 1988 C CA . SER A 1 250 ? 24.768 45.609 38.277 1.00 72.19 250 SER A CA 1
ATOM 1989 C C . SER A 1 250 ? 23.830 44.461 38.695 1.00 72.19 250 SER A C 1
ATOM 1991 O O . SER A 1 250 ? 22.871 44.174 37.969 1.00 72.19 250 SER A O 1
ATOM 1993 N N . PRO A 1 251 ? 24.079 43.806 39.847 1.00 71.44 251 PRO A N 1
ATOM 1994 C CA . PRO A 1 251 ? 23.294 42.657 40.294 1.00 71.44 251 PRO A CA 1
ATOM 1995 C C . PRO A 1 251 ? 21.822 43.044 40.461 1.00 71.44 251 PRO A C 1
ATOM 1997 O O . PRO A 1 251 ? 21.500 44.078 41.050 1.00 71.44 251 PRO A O 1
ATOM 2000 N N . THR A 1 252 ? 20.927 42.226 39.909 1.00 72.44 252 THR A N 1
ATOM 2001 C CA . THR A 1 252 ? 19.472 42.422 40.009 1.00 72.44 252 THR A CA 1
ATOM 2002 C C . THR A 1 252 ? 18.853 41.394 40.953 1.00 72.44 252 THR A C 1
ATOM 2004 O O . THR A 1 252 ? 19.449 40.359 41.217 1.00 72.44 252 THR A O 1
ATOM 2007 N N . GLU A 1 253 ? 17.639 41.643 41.448 1.00 67.75 253 GLU A N 1
ATOM 2008 C CA . GLU A 1 253 ? 16.929 40.781 42.420 1.00 67.75 253 GLU A CA 1
ATOM 2009 C C . GLU A 1 253 ? 16.796 39.298 41.993 1.00 67.75 253 GLU A C 1
ATOM 2011 O O . GLU A 1 253 ? 16.576 38.418 42.824 1.00 67.75 253 GLU A O 1
ATOM 2016 N N . LEU A 1 254 ? 16.947 38.999 40.696 1.00 66.19 254 LEU A N 1
ATOM 2017 C CA . LEU A 1 254 ? 17.016 37.632 40.166 1.00 66.19 254 LEU A CA 1
ATOM 2018 C C . LEU A 1 254 ? 18.299 36.893 40.568 1.00 66.19 254 LEU A C 1
ATOM 2020 O O . LEU A 1 254 ? 18.236 35.690 40.804 1.00 66.19 254 LEU A O 1
ATOM 2024 N N . ASP A 1 255 ? 19.427 37.597 40.668 1.00 61.94 255 ASP A N 1
ATOM 2025 C CA . ASP A 1 255 ? 20.721 37.018 41.039 1.00 61.94 255 ASP A CA 1
ATOM 2026 C C . ASP A 1 255 ? 20.719 36.615 42.521 1.00 61.94 255 ASP A C 1
ATOM 2028 O O . ASP A 1 255 ? 21.169 35.524 42.857 1.00 61.94 255 ASP A O 1
ATOM 2032 N N . GLN A 1 256 ? 20.082 37.421 43.382 1.00 70.25 256 GLN A N 1
ATOM 2033 C CA . GLN A 1 256 ? 19.866 37.086 44.797 1.00 70.25 256 GLN A CA 1
ATOM 2034 C C . GLN A 1 256 ? 18.995 35.836 44.963 1.00 70.25 256 GLN A C 1
ATOM 2036 O O . GLN A 1 256 ? 19.339 34.936 45.723 1.00 70.25 256 GLN A O 1
ATOM 2041 N N . LYS A 1 257 ? 17.897 35.732 44.201 1.00 72.81 257 LYS A N 1
ATOM 2042 C CA . LYS A 1 257 ? 17.046 34.530 44.219 1.00 72.81 257 LYS A CA 1
ATOM 2043 C C . LYS A 1 257 ? 17.757 33.291 43.677 1.00 72.81 257 LYS A C 1
ATOM 2045 O O . LYS A 1 257 ? 17.455 32.180 44.104 1.00 72.81 257 LYS A O 1
ATOM 2050 N N . LEU A 1 258 ? 18.668 33.455 42.719 1.00 71.44 258 LEU A N 1
ATOM 2051 C CA . LEU A 1 258 ? 19.441 32.345 42.170 1.00 71.44 258 LEU A CA 1
ATOM 2052 C C . LEU A 1 258 ? 20.512 31.865 43.160 1.00 71.44 258 LEU A C 1
ATOM 2054 O O . LEU A 1 258 ? 20.689 30.658 43.305 1.00 71.44 258 LEU A O 1
ATOM 2058 N N . GLU A 1 259 ? 21.165 32.784 43.877 1.00 73.31 259 GLU A N 1
ATOM 2059 C CA . GLU A 1 259 ? 22.069 32.460 44.988 1.00 73.31 259 GLU A CA 1
ATOM 2060 C C . GLU A 1 259 ? 21.335 31.762 46.135 1.00 73.31 259 GLU A C 1
ATOM 2062 O O . GLU A 1 259 ? 21.811 30.737 46.614 1.00 73.31 259 GLU A O 1
ATOM 2067 N N . GLU A 1 260 ? 20.143 32.228 46.521 1.00 74.00 260 GLU A N 1
ATOM 2068 C CA . GLU A 1 260 ? 19.311 31.548 47.524 1.00 74.00 260 GLU A CA 1
ATOM 2069 C C . GLU A 1 260 ? 18.938 30.123 47.098 1.00 74.00 260 GLU A C 1
ATOM 2071 O O . GLU A 1 260 ? 18.950 29.208 47.918 1.00 74.00 260 GLU A O 1
ATOM 2076 N N . LEU A 1 261 ? 18.641 29.901 45.814 1.00 74.88 261 LEU A N 1
ATOM 2077 C CA . LEU A 1 261 ? 18.321 28.569 45.297 1.00 74.88 261 LEU A CA 1
ATOM 2078 C C . LEU A 1 261 ? 19.542 27.657 45.170 1.00 74.88 261 LEU A C 1
ATOM 2080 O O . LEU A 1 261 ? 19.383 26.444 45.275 1.00 74.88 261 LEU A O 1
ATOM 2084 N N . LEU A 1 262 ? 20.733 28.200 44.917 1.00 72.62 262 LEU A N 1
ATOM 2085 C CA . LEU A 1 262 ? 21.973 27.423 44.857 1.00 72.62 262 LEU A CA 1
ATOM 2086 C C . LEU A 1 262 ? 22.464 27.068 46.266 1.00 72.62 262 LEU A C 1
ATOM 2088 O O . LEU A 1 262 ? 22.720 25.898 46.538 1.00 72.62 262 LEU A O 1
ATOM 2092 N N . MET A 1 263 ? 22.484 28.040 47.181 1.00 69.50 263 MET A N 1
ATOM 2093 C CA . MET A 1 263 ? 22.874 27.845 48.583 1.00 69.50 263 MET A CA 1
ATOM 2094 C C . MET A 1 263 ? 21.841 27.029 49.368 1.00 69.50 263 MET A C 1
ATOM 2096 O O . MET A 1 263 ? 22.201 26.192 50.193 1.00 69.50 263 MET A O 1
ATOM 2100 N N . GLY A 1 264 ? 20.549 27.211 49.080 1.00 64.38 264 GLY A N 1
ATOM 2101 C CA . GLY A 1 264 ? 19.471 26.408 49.660 1.00 64.38 264 GLY A CA 1
ATOM 2102 C C . GLY A 1 264 ? 19.505 24.944 49.217 1.00 64.38 264 GLY A C 1
ATOM 2103 O O . GLY A 1 264 ? 18.978 24.085 49.917 1.00 64.38 264 GLY A O 1
ATOM 2104 N N . LYS A 1 265 ? 20.159 24.638 48.089 1.00 59.59 265 LYS A N 1
ATOM 2105 C CA . LYS A 1 265 ? 20.323 23.265 47.596 1.00 59.59 265 LYS A CA 1
ATOM 2106 C C . LYS A 1 265 ? 21.523 22.546 48.203 1.00 59.59 265 LYS A C 1
ATOM 2108 O O . LYS A 1 265 ? 21.487 21.328 48.307 1.00 59.59 265 LYS A O 1
ATOM 2113 N N . GLU A 1 266 ? 22.559 23.272 48.622 1.00 58.69 266 GLU A N 1
ATOM 2114 C CA . GLU A 1 266 ? 23.726 22.665 49.277 1.00 58.69 266 GLU A CA 1
ATOM 2115 C C . GLU A 1 266 ? 23.468 22.299 50.749 1.00 58.69 266 GLU A C 1
ATOM 2117 O O . GLU A 1 266 ? 24.132 21.405 51.272 1.00 58.69 266 GLU A O 1
ATOM 2122 N N . LEU A 1 267 ? 22.487 22.922 51.417 1.00 54.47 267 LEU A N 1
ATOM 2123 C CA . LEU A 1 267 ? 22.237 22.687 52.847 1.00 54.47 267 LEU A CA 1
ATOM 2124 C C . LEU A 1 267 ? 21.288 21.515 53.177 1.00 54.47 267 LEU A C 1
ATOM 2126 O O . LEU A 1 267 ? 21.194 21.151 54.348 1.00 54.47 267 LEU A O 1
ATOM 2130 N N . GLU A 1 268 ? 20.606 20.902 52.199 1.00 58.00 268 GLU A N 1
ATOM 2131 C CA . GLU A 1 268 ? 19.688 19.767 52.447 1.00 58.00 268 GLU A CA 1
ATOM 2132 C C . GLU A 1 268 ? 20.306 18.366 52.236 1.00 58.00 268 GLU A C 1
ATOM 2134 O O . GLU A 1 268 ? 19.684 17.375 52.618 1.00 58.00 268 GLU A O 1
ATOM 2139 N N . ASP A 1 269 ? 21.533 18.240 51.714 1.00 56.84 269 ASP A N 1
ATOM 2140 C CA . ASP A 1 269 ? 22.072 16.941 51.253 1.00 56.84 269 ASP A CA 1
ATOM 2141 C C . ASP A 1 269 ? 23.021 16.197 52.228 1.00 56.84 269 ASP A C 1
ATOM 2143 O O . ASP A 1 269 ? 23.674 15.224 51.844 1.00 56.84 269 ASP A O 1
ATOM 2147 N N . PHE A 1 270 ? 23.073 16.559 53.518 1.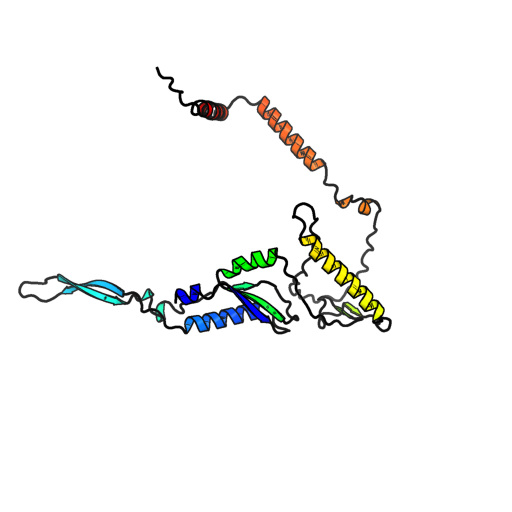00 51.19 270 PHE A N 1
ATOM 2148 C CA . PHE A 1 270 ? 23.835 15.791 54.522 1.00 51.19 270 PHE A CA 1
ATOM 2149 C C . PHE A 1 270 ? 23.009 15.427 55.770 1.00 51.19 270 PHE A C 1
ATOM 2151 O O . PHE A 1 270 ? 22.864 16.253 56.673 1.00 51.19 270 PHE A O 1
ATOM 2158 N N . PRO A 1 271 ? 22.521 14.176 55.914 1.00 57.72 271 PRO A N 1
ATOM 2159 C CA . PRO A 1 271 ? 22.023 13.702 57.201 1.00 57.72 271 PRO A CA 1
ATOM 2160 C C . PRO A 1 271 ? 23.195 13.454 58.175 1.00 57.72 271 PRO A C 1
ATOM 2162 O O . PRO A 1 271 ? 24.237 12.928 57.766 1.00 57.72 271 PRO A O 1
ATOM 2165 N N . PRO A 1 272 ? 23.053 13.772 59.476 1.00 49.72 272 PRO A N 1
ATOM 2166 C CA . PRO A 1 272 ? 24.101 13.520 60.457 1.00 49.72 272 PRO A CA 1
ATOM 2167 C C . PRO A 1 272 ? 24.293 12.012 60.671 1.00 49.72 272 PRO A C 1
ATOM 2169 O O . PRO A 1 272 ? 23.355 11.287 61.012 1.00 49.72 272 PRO A O 1
ATOM 2172 N N . LYS A 1 273 ? 25.533 11.534 60.512 1.00 48.91 273 LYS A N 1
ATOM 2173 C CA . LYS A 1 273 ? 25.944 10.209 60.993 1.00 48.91 273 LYS A CA 1
ATOM 2174 C C . LYS A 1 273 ? 25.833 10.191 62.517 1.00 48.91 273 LYS A C 1
ATOM 2176 O O . LYS A 1 273 ? 26.549 10.918 63.197 1.00 48.91 273 LYS A O 1
ATOM 2181 N N . GLN A 1 274 ? 24.945 9.353 63.044 1.00 49.56 274 GLN A N 1
ATOM 2182 C CA . GLN A 1 274 ? 24.957 8.990 64.457 1.00 49.56 274 GLN A CA 1
ATOM 2183 C C . GLN A 1 274 ? 26.087 7.988 64.705 1.00 49.56 274 GLN A C 1
ATOM 2185 O O . GLN A 1 274 ? 26.020 6.850 64.241 1.00 49.56 274 GLN A O 1
ATOM 2190 N N . GLU A 1 275 ? 27.104 8.407 65.448 1.00 50.97 275 GLU A N 1
ATOM 2191 C CA . GLU A 1 275 ? 28.025 7.507 66.139 1.00 50.97 275 GLU A CA 1
ATOM 2192 C C . GLU A 1 275 ? 27.459 7.200 67.536 1.00 50.97 275 GLU A C 1
ATOM 2194 O O . GLU A 1 275 ? 26.987 8.089 68.246 1.00 50.97 275 GLU A O 1
ATOM 2199 N N . LYS A 1 276 ? 27.460 5.917 67.900 1.00 48.38 276 LYS A N 1
ATOM 2200 C CA . LYS A 1 276 ? 27.189 5.381 69.241 1.00 48.38 276 LYS A CA 1
ATOM 2201 C C . LYS A 1 276 ? 28.378 4.500 69.636 1.00 48.38 276 LYS A C 1
ATOM 2203 O O . LYS A 1 276 ? 28.920 3.848 68.740 1.00 48.38 276 LYS A O 1
ATOM 2208 N N . PRO A 1 277 ? 28.561 4.212 70.930 1.00 59.12 277 PRO A N 1
ATOM 2209 C CA . PRO A 1 277 ? 28.413 5.057 72.116 1.00 59.12 277 PRO A CA 1
ATOM 2210 C C . PRO A 1 277 ? 29.771 5.468 72.712 1.00 59.12 277 PRO A C 1
ATOM 2212 O O . PRO A 1 277 ? 30.782 4.785 72.436 1.00 59.12 277 PRO A O 1
#

pLDDT: mean 76.77, std 18.09, range [29.98, 97.12]

Solvent-accessible surface area (backbone atoms only — not comparable to full-atom values): 17730 Å² total; per-residue (Å²): 105,73,62,59,69,62,67,60,48,32,71,49,77,42,79,40,58,57,72,45,48,51,66,57,56,52,52,52,53,51,51,54,49,35,55,56,62,54,67,52,87,76,78,80,52,56,72,42,79,44,76,43,80,40,80,51,92,49,100,88,53,85,45,77,46,71,43,79,41,84,41,70,38,62,71,59,32,60,92,70,55,49,70,88,55,86,77,74,60,69,36,73,67,60,88,57,54,37,69,48,62,45,87,35,41,35,16,28,51,71,21,39,60,53,41,54,53,52,58,75,62,63,68,89,79,89,80,90,84,85,87,68,80,39,60,41,30,76,71,77,38,97,86,36,60,76,74,48,75,53,90,52,86,86,70,49,70,68,61,51,51,54,53,48,51,52,53,49,51,53,52,51,50,52,63,62,55,72,76,54,78,91,84,76,72,81,78,77,78,76,74,70,83,76,82,75,71,90,70,92,70,97,65,83,88,72,86,72,80,70,78,80,80,83,85,52,73,59,60,79,73,45,58,89,69,65,70,70,65,64,62,59,52,53,54,51,51,52,53,51,52,50,52,52,45,61,72,71,52,76,91,50,78,65,56,58,54,50,49,51,55,53,57,60,56,66,73,73,79,70,82,83,82,82,85,82,134

Secondary structure (DSSP, 8-state):
-HHHHHHS-EEEEEEEPTTS-HHHHHHHHHHHHHHHHHHSPPPPPPEEEEEEEEEE--TTS-EEEEEEEEEE-GGGSHHHH--S-----EEESS---SS--EEEEEEETTHHHHHHHHHHTT----------TTEEETTSSTTSPEEEE---TT--HHHHHHHHHHHHHHHHHHHHHTTS-TTS-------PPP---------------PPP----HHHHTTGGG---THHHHHHHHHHHHHHHHHHHSPP-HHHHHHHHHHHHHHSSS--------

Nearest PDB structures (foldseek):
  5xyi-assembly1_U  TM=2.050E-01  e=8.858E+00  Trichomonas vaginalis
  5x11-assembly3_D  TM=2.078E-01  e=7.356E+00  Bacillus spizizenii str. W23

Radius of gyration: 36.18 Å; Cα contacts (8 Å, |Δi|>4): 208; chains: 1; bounding box: 96×56×105 Å

Sequence (277 aa):
MRSAKAGLQGLFAVYKPPGVYWKQVRDAVETNLLKDLNKFRRPAPRKHIYFLPSTVEGADGKELTITATEQSSLVDHPLVSGPLFTHWKMGVGHRLDKKSSGVFVLAAGKGTKKLVDCHSAHFTRTYTVRGLFGKATDDFSDTGKLIEKTTFEHITREQLERVLSVIQGSNHKALLQLSAPLYFLPRRHYCPPQEHKDREESQPLSYLKSPAKKWTVAQSMGSDHEQPVWRGVLIGIICMAFVLWCMFRSPTELDQKLEELLMGKELEDFPPKQEKP

Mean predicted aligned error: 18.37 Å